Protein AF-0000000066664723 (afdb_homodimer)

Secondary structure (DSSP, 8-state):
-EEEE-HHHHGGGTS--TTHHHHHHHHHH-SEEEEETTHHHHHHHHHHHHHHTTSS-HHHHHHHHHHHHHHGGGEEEEP--HHHHHHHHHHHHHHT--HHHHHHHHHHHHT--TTEEEEES-HHHHHHHHHTT-EEEETTS---/-EEEE-HHHHGGGTS--TTHHHHHHHHHH-SEEEEETTHHHHHHHHHHHHHHTTSS-HHHHHHHHHHHHHHGGGEEEEP--HHHHHHHHHHHHHHT--HHHHHHHHHHHHT--TTEEEEES-HHHHHHHHHTT-EEEETTS---

Foldseek 3Di:
DEEEEALQLVLLCLPPDPLVVVSVVRVVPHPAYEYEPCSLVVSLVVLVVCDVVPVDDPVSSVSSNVVSVVCVVRYHYQYDDDVLQVQLVVLCVVQVDDNSLSSRLSSQLVVPDPPYEYEHCDPSSQVSNVVSVHHYAHSNDGDD/DEEEEALQLVLLCLPPDPLVVVSVVRVVPHPAYEYEPCSLVVSLVVLVVCDVVPVDDPVSSVRSNVVSVVCVVRYHYQYDDDVLQVQLVVLCVVQVDDNSLSSRLSSQLVVPDPPYEYEHCDPSSQVSNVVSVHHYAHSNDGDD

Sequence (288 aa):
MIGYLDTSAFVPLLVDEPSTQACRKFWDYADAVVSSRLLYVETAAALAQAHRMGRIDDRQHAASVRLLDQLWPQVEIADVDEPVVFRAAELADQLALRGYDAVHCASAEQLEDTDLVAATGDSRLLAAWKSLGIATFDTNAPADMIGYLDTSAFVPLLVDEPSTQACRKFWDYADAVVSSRLLYVETAAALAQAHRMGRIDDRQHAASVRLLDQLWPQVEIADVDEPVVFRAAELADQLALRGYDAVHCASAEQLEDTDLVAATGDSRLLAAWKSLGIATFDTNAPAD

Organism: Nocardia brasiliensis (strain ATCC 700358 / HUJEG-1) (NCBI:txid1133849)

Structure (mmCIF, N/CA/C/O backbone):
data_AF-0000000066664723-model_v1
#
loop_
_entity.id
_entity.type
_entity.pdbx_description
1 polymer 'Ribonuclease VapC'
#
loop_
_atom_site.group_PDB
_atom_site.id
_atom_site.type_symbol
_atom_site.label_atom_id
_atom_site.label_alt_id
_atom_site.label_comp_id
_atom_site.label_asym_id
_atom_site.label_entity_id
_atom_site.label_seq_id
_atom_site.pdbx_PDB_ins_code
_atom_site.Cartn_x
_atom_site.Cartn_y
_atom_site.Cartn_z
_atom_site.occupancy
_atom_site.B_iso_or_equiv
_atom_site.auth_seq_id
_atom_site.auth_comp_id
_atom_site.auth_asym_id
_atom_site.auth_atom_id
_atom_site.pdbx_PDB_model_num
ATOM 1 N N . MET A 1 1 ? -6.898 18.453 18.969 1 94 1 MET A N 1
ATOM 2 C CA . MET A 1 1 ? -7.379 17.688 17.828 1 94 1 MET A CA 1
ATOM 3 C C . MET A 1 1 ? -6.367 16.609 17.422 1 94 1 MET A C 1
ATOM 5 O O . MET A 1 1 ? -5.156 16.859 17.453 1 94 1 MET A O 1
ATOM 9 N N . ILE A 1 2 ? -6.867 15.438 17.141 1 97.62 2 ILE A N 1
ATOM 10 C CA . ILE A 1 2 ? -6.016 14.406 16.578 1 97.62 2 ILE A CA 1
ATOM 11 C C . ILE A 1 2 ? -6.047 14.492 15.047 1 97.62 2 ILE A C 1
ATOM 13 O O . ILE A 1 2 ? -7.121 14.508 14.445 1 97.62 2 ILE A O 1
ATOM 17 N N . GLY A 1 3 ? -4.844 14.617 14.469 1 98.56 3 GLY A N 1
ATOM 18 C CA . GLY A 1 3 ? -4.75 14.695 13.016 1 98.56 3 GLY A CA 1
ATOM 19 C C . GLY A 1 3 ? -4.27 13.406 12.375 1 98.56 3 GLY A C 1
ATOM 20 O O . GLY A 1 3 ? -3.293 12.812 12.836 1 98.56 3 GLY A O 1
ATOM 21 N N . TYR A 1 4 ? -4.992 12.938 11.43 1 98.81 4 TYR A N 1
ATOM 22 C CA . TYR A 1 4 ? -4.52 11.844 10.594 1 98.81 4 TYR A CA 1
ATOM 23 C C . TYR A 1 4 ? -4.012 12.359 9.25 1 98.81 4 TYR A C 1
ATOM 25 O O . TYR A 1 4 ? -4.68 13.172 8.602 1 98.81 4 TYR A O 1
ATOM 33 N N . LEU A 1 5 ? -2.852 11.922 8.797 1 98.81 5 LEU A N 1
ATOM 34 C CA . LEU A 1 5 ? -2.285 12.344 7.52 1 98.81 5 LEU A CA 1
ATOM 35 C C . LEU A 1 5 ? -2.123 11.156 6.578 1 98.81 5 LEU A C 1
ATOM 37 O O . LEU A 1 5 ? -1.575 10.117 6.965 1 98.81 5 LEU A O 1
ATOM 41 N N . ASP A 1 6 ? -2.639 11.305 5.359 1 98.62 6 ASP A N 1
ATOM 42 C CA . ASP A 1 6 ? -2.148 10.391 4.332 1 98.62 6 ASP A CA 1
ATOM 43 C C . ASP A 1 6 ? -0.863 10.914 3.697 1 98.62 6 ASP A C 1
ATOM 45 O O . ASP A 1 6 ? -0.285 11.891 4.172 1 98.62 6 ASP A O 1
ATOM 49 N N . THR A 1 7 ? -0.422 10.312 2.641 1 98.56 7 THR A N 1
ATOM 50 C CA . THR A 1 7 ? 0.88 10.609 2.057 1 98.56 7 THR A CA 1
ATOM 51 C C . THR A 1 7 ? 0.873 11.984 1.387 1 98.56 7 THR A C 1
ATOM 53 O O . THR A 1 7 ? 1.857 12.719 1.46 1 98.56 7 THR A O 1
ATOM 56 N N . SER A 1 8 ? -0.261 12.344 0.786 1 98.19 8 SER A N 1
ATOM 57 C CA . SER A 1 8 ? -0.322 13.617 0.074 1 98.19 8 SER A CA 1
ATOM 58 C C . SER A 1 8 ? -0.323 14.797 1.044 1 98.19 8 SER A C 1
ATOM 60 O O . SER A 1 8 ? -0.045 15.93 0.652 1 98.19 8 SER A O 1
ATOM 62 N N . ALA A 1 9 ? -0.634 14.578 2.293 1 98.62 9 ALA A N 1
ATOM 63 C CA . ALA A 1 9 ? -0.616 15.609 3.322 1 98.62 9 ALA A CA 1
ATOM 64 C C . ALA A 1 9 ? 0.711 15.617 4.074 1 98.62 9 ALA A C 1
ATOM 66 O O . ALA A 1 9 ? 1.006 16.547 4.824 1 98.62 9 ALA A O 1
ATOM 67 N N . PHE A 1 10 ? 1.46 14.562 3.941 1 98.88 10 PHE A N 1
ATOM 68 C CA . PHE A 1 10 ? 2.707 14.445 4.688 1 98.88 10 PHE A CA 1
ATOM 69 C C . PHE A 1 10 ? 3.895 14.859 3.832 1 98.88 10 PHE A C 1
ATOM 71 O O . PHE A 1 10 ? 4.809 15.531 4.312 1 98.88 10 PHE A O 1
ATOM 78 N N . VAL A 1 11 ? 3.908 14.547 2.547 1 98.81 11 VAL A N 1
ATOM 79 C CA . VAL A 1 11 ? 5.027 14.773 1.637 1 98.81 11 VAL A CA 1
ATOM 80 C C . VAL A 1 11 ? 5.328 16.266 1.547 1 98.81 11 VAL A C 1
ATOM 82 O O . VAL A 1 11 ? 6.492 16.672 1.571 1 98.81 11 VAL A O 1
ATOM 85 N N . PRO A 1 12 ? 4.289 17.125 1.578 1 98.44 12 PRO A N 1
ATOM 86 C CA . PRO A 1 12 ? 4.578 18.562 1.475 1 98.44 12 PRO A CA 1
ATOM 87 C C . PRO A 1 12 ? 5.289 19.109 2.709 1 98.44 12 PRO A C 1
ATOM 89 O O . PRO A 1 12 ? 5.785 20.234 2.689 1 98.44 12 PRO A O 1
ATOM 92 N N . LEU A 1 13 ? 5.332 18.375 3.801 1 98.62 13 LEU A N 1
ATOM 93 C CA . LEU A 1 13 ? 6.125 18.781 4.961 1 98.62 13 LEU A CA 1
ATOM 94 C C . LEU A 1 13 ? 7.617 18.609 4.68 1 98.62 13 LEU A C 1
ATOM 96 O O . LEU A 1 13 ? 8.445 19.188 5.387 1 98.62 13 LEU A O 1
ATOM 100 N N . LEU A 1 14 ? 7.984 17.828 3.646 1 98.69 14 LEU A N 1
ATOM 101 C CA . LEU A 1 14 ? 9.359 17.422 3.385 1 98.69 14 LEU A CA 1
ATOM 102 C C . LEU A 1 14 ? 9.914 18.125 2.152 1 98.69 14 LEU A C 1
ATOM 104 O O . LEU A 1 14 ? 11.117 18.359 2.047 1 98.69 14 LEU A O 1
ATOM 108 N N . VAL A 1 15 ? 9.07 18.406 1.202 1 97.44 15 VAL A N 1
ATOM 109 C CA . VAL A 1 15 ? 9.438 19.062 -0.049 1 97.44 15 VAL A CA 1
ATOM 110 C C . VAL A 1 15 ? 8.469 20.203 -0.334 1 97.44 15 VAL A C 1
ATOM 112 O O . VAL A 1 15 ? 7.277 20.109 -0.047 1 97.44 15 VAL A O 1
ATOM 115 N N . ASP A 1 16 ? 8.969 21.25 -0.904 1 95.44 16 ASP A N 1
ATOM 116 C CA . ASP A 1 16 ? 8.133 22.391 -1.224 1 95.44 16 ASP A CA 1
ATOM 117 C C . ASP A 1 16 ? 7.113 22.047 -2.307 1 95.44 16 ASP A C 1
ATOM 119 O O . ASP A 1 16 ? 7.484 21.625 -3.4 1 95.44 16 ASP A O 1
ATOM 123 N N . GLU A 1 17 ? 5.906 22.188 -1.954 1 96 17 GLU A N 1
ATOM 124 C CA . GLU A 1 17 ? 4.754 22 -2.832 1 96 17 GLU A CA 1
ATOM 125 C C . GLU A 1 17 ? 3.697 23.078 -2.592 1 96 17 GLU A C 1
ATOM 127 O O . GLU A 1 17 ? 3.746 23.781 -1.589 1 96 17 GLU A O 1
ATOM 132 N N . PRO A 1 18 ? 2.785 23.281 -3.564 1 95.81 18 PRO A N 1
ATOM 133 C CA . PRO A 1 18 ? 1.751 24.297 -3.396 1 95.81 18 PRO A CA 1
ATOM 134 C C . PRO A 1 18 ? 0.983 24.156 -2.084 1 95.81 18 PRO A C 1
ATOM 136 O O . PRO A 1 18 ? 0.569 25.156 -1.491 1 95.81 18 PRO A O 1
ATOM 139 N N . SER A 1 19 ? 0.865 22.906 -1.531 1 97.5 19 SER A N 1
ATOM 140 C CA . SER A 1 19 ? 0.066 22.672 -0.335 1 97.5 19 SER A CA 1
ATOM 141 C C . SER A 1 19 ? 0.925 22.719 0.924 1 97.5 19 SER A C 1
ATOM 143 O O . SER A 1 19 ? 0.443 22.422 2.021 1 97.5 19 SER A O 1
ATOM 145 N N . THR A 1 20 ? 2.191 23.078 0.839 1 98 20 THR A N 1
ATOM 146 C CA . THR A 1 20 ? 3.143 23.031 1.944 1 98 20 THR A CA 1
ATOM 147 C C . THR A 1 20 ? 2.631 23.828 3.133 1 98 20 THR A C 1
ATOM 149 O O . THR A 1 20 ? 2.592 23.344 4.262 1 98 20 THR A O 1
ATOM 152 N N . GLN A 1 21 ? 2.162 25.047 2.852 1 97.44 21 GLN A N 1
ATOM 153 C CA . GLN A 1 21 ? 1.733 25.906 3.951 1 97.44 21 GLN A CA 1
ATOM 154 C C . GLN A 1 21 ? 0.524 25.312 4.668 1 97.44 21 GLN A C 1
ATOM 156 O O . GLN A 1 21 ? 0.466 25.312 5.902 1 97.44 21 GLN A O 1
ATOM 161 N N . ALA A 1 22 ? -0.389 24.797 3.957 1 97.88 22 ALA A N 1
ATOM 162 C CA . ALA A 1 22 ? -1.572 24.172 4.535 1 97.88 22 ALA A CA 1
ATOM 163 C C . ALA A 1 22 ? -1.192 22.953 5.371 1 97.88 22 ALA A C 1
ATOM 165 O O . ALA A 1 22 ? -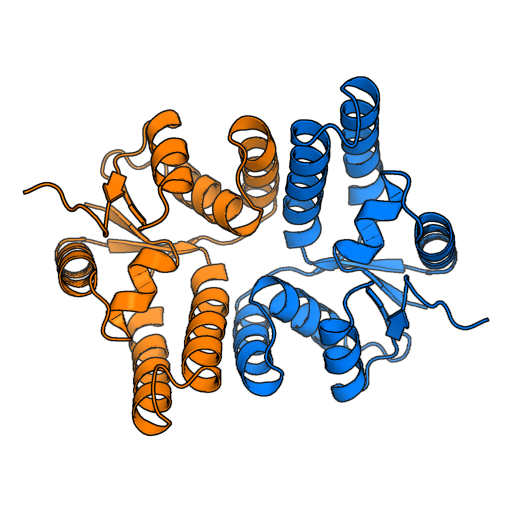1.702 22.766 6.48 1 97.88 22 ALA A O 1
ATOM 166 N N . CYS A 1 23 ? -0.319 22.109 4.883 1 98.56 23 CYS A N 1
ATOM 167 C CA . CYS A 1 23 ? 0.095 20.891 5.574 1 98.56 23 CYS A CA 1
ATOM 168 C C . CYS A 1 23 ? 0.876 21.234 6.84 1 98.56 23 CYS A C 1
ATOM 170 O O . CYS A 1 23 ? 0.699 20.578 7.875 1 98.56 23 CYS A O 1
ATOM 172 N N . ARG A 1 24 ? 1.718 22.281 6.742 1 98.19 24 ARG A N 1
ATOM 173 C CA . ARG A 1 24 ? 2.479 22.703 7.914 1 98.19 24 ARG A CA 1
ATOM 174 C C . ARG A 1 24 ? 1.557 23.25 9.008 1 98.19 24 ARG A C 1
ATOM 176 O O . ARG A 1 24 ? 1.747 22.953 10.188 1 98.19 24 ARG A O 1
ATOM 183 N N . LYS A 1 25 ? 0.618 24 8.602 1 97.5 25 LYS A N 1
ATOM 184 C CA . LYS A 1 25 ? -0.363 24.516 9.555 1 97.5 25 LYS A CA 1
ATOM 185 C C . LYS A 1 25 ? -1.102 23.375 10.242 1 97.5 25 LYS A C 1
ATOM 187 O O . LYS A 1 25 ? -1.271 23.375 11.461 1 97.5 25 LYS A O 1
ATOM 192 N N . PHE A 1 26 ? -1.55 22.422 9.477 1 98.19 26 PHE A N 1
ATOM 193 C CA . PHE A 1 26 ? -2.256 21.266 10 1 98.19 26 PHE A CA 1
ATOM 194 C C . PHE A 1 26 ? -1.392 20.516 11.008 1 98.19 26 PHE A C 1
ATOM 196 O O . PHE A 1 26 ? -1.857 20.156 12.094 1 98.19 26 PHE A O 1
ATOM 203 N N . TRP A 1 27 ? -0.134 20.234 10.672 1 98.31 27 TRP A N 1
ATOM 204 C CA . TRP A 1 27 ? 0.833 19.547 11.516 1 98.31 27 TRP A CA 1
ATOM 205 C C . TRP A 1 27 ? 1.021 20.281 12.844 1 98.31 27 TRP A C 1
ATOM 207 O O . TRP A 1 27 ? 0.981 19.672 13.906 1 98.31 27 TRP A O 1
ATOM 217 N N . ASP A 1 28 ? 1.132 21.609 12.727 1 97.62 28 ASP A N 1
ATOM 218 C CA . ASP A 1 28 ? 1.426 22.422 13.898 1 97.62 28 ASP A CA 1
ATOM 219 C C . ASP A 1 28 ? 0.214 22.516 14.82 1 97.62 28 ASP A C 1
ATOM 221 O O . ASP A 1 28 ? 0.363 22.641 16.031 1 97.62 28 ASP A O 1
ATOM 225 N N . TYR A 1 29 ? -0.911 22.422 14.219 1 96.5 29 TYR A N 1
ATOM 226 C CA . TYR A 1 29 ? -2.146 22.594 14.977 1 96.5 29 TYR A CA 1
ATOM 227 C C . TYR A 1 29 ? -2.549 21.312 15.68 1 96.5 29 TYR A C 1
ATOM 229 O O . TYR A 1 29 ? -3.258 21.344 16.688 1 96.5 29 TYR A O 1
ATOM 237 N N . ALA A 1 30 ? -2.184 20.172 15.18 1 97.69 30 ALA A N 1
ATOM 238 C CA . ALA A 1 30 ? -2.596 18.891 15.727 1 97.69 30 ALA A CA 1
ATOM 239 C C . ALA A 1 30 ? -1.915 18.609 17.062 1 97.69 30 ALA A C 1
ATOM 241 O O . ALA A 1 30 ? -0.719 18.875 17.234 1 97.69 30 ALA A O 1
ATOM 242 N N . ASP A 1 31 ? -2.703 18.172 18.047 1 97.62 31 ASP A N 1
ATOM 243 C CA . ASP A 1 31 ? -2.146 17.734 19.328 1 97.62 31 ASP A CA 1
ATOM 244 C C . ASP A 1 31 ? -1.354 16.438 19.172 1 97.62 31 ASP A C 1
ATOM 246 O O . ASP A 1 31 ? -0.405 16.203 19.922 1 97.62 31 ASP A O 1
ATOM 250 N N . ALA A 1 32 ? -1.832 15.633 18.344 1 98.06 32 ALA A N 1
ATOM 251 C CA . ALA A 1 32 ? -1.187 14.383 17.953 1 98.06 32 ALA A CA 1
ATOM 252 C C . ALA A 1 32 ? -1.408 14.094 16.469 1 98.06 32 ALA A C 1
ATOM 254 O O . ALA A 1 32 ? -2.471 14.398 15.93 1 98.06 32 ALA A O 1
ATOM 255 N N . VAL A 1 33 ? -0.402 13.523 15.914 1 98.56 33 VAL A N 1
ATOM 256 C CA . VAL A 1 33 ? -0.485 13.148 14.508 1 98.56 33 VAL A CA 1
ATOM 257 C C . VAL A 1 33 ? -0.395 11.633 14.359 1 98.56 33 VAL A C 1
ATOM 259 O O . VAL A 1 33 ? 0.497 11 14.938 1 98.56 33 VAL A O 1
ATOM 262 N N . VAL A 1 34 ? -1.329 11.047 13.633 1 98.75 34 VAL A N 1
ATOM 263 C CA . VAL A 1 34 ? -1.393 9.609 13.391 1 98.75 34 VAL A CA 1
ATOM 264 C C . VAL A 1 34 ? -1.327 9.336 11.891 1 98.75 34 VAL A C 1
ATOM 266 O O . VAL A 1 34 ? -1.741 10.164 11.086 1 98.75 34 VAL A O 1
ATOM 269 N N . SER A 1 35 ? -0.784 8.305 11.523 1 98.81 35 SER A N 1
ATOM 270 C CA . SER A 1 35 ? -0.879 7.797 10.156 1 98.81 35 SER A CA 1
ATOM 271 C C . SER A 1 35 ? -0.653 6.289 10.109 1 98.81 35 SER A C 1
ATOM 273 O O . SER A 1 35 ? -0.386 5.664 11.133 1 98.81 35 SER A O 1
ATOM 275 N N . SER A 1 36 ? -0.845 5.75 8.945 1 98.69 36 SER A N 1
ATOM 276 C CA . SER A 1 36 ? -0.599 4.332 8.703 1 98.69 36 SER A CA 1
ATOM 277 C C . SER A 1 36 ? 0.895 4.027 8.672 1 98.69 36 SER A C 1
ATOM 279 O O . SER A 1 36 ? 1.69 4.848 8.211 1 98.69 36 SER A O 1
ATOM 281 N N . ARG A 1 37 ? 1.265 2.842 9.086 1 98.12 37 ARG A N 1
ATOM 282 C CA . ARG A 1 37 ? 2.637 2.361 8.961 1 98.12 37 ARG A CA 1
ATOM 283 C C . ARG A 1 37 ? 3.135 2.504 7.527 1 98.12 37 ARG A C 1
ATOM 285 O O . ARG A 1 37 ? 4.32 2.744 7.297 1 98.12 37 ARG A O 1
ATOM 292 N N . LEU A 1 38 ? 2.273 2.512 6.559 1 98.38 38 LEU A N 1
ATOM 293 C CA . LEU A 1 38 ? 2.635 2.52 5.148 1 98.38 38 LEU A CA 1
ATOM 294 C C . LEU A 1 38 ? 3.07 3.914 4.707 1 98.38 38 LEU A C 1
ATOM 296 O O . LEU A 1 38 ? 3.645 4.078 3.627 1 98.38 38 LEU A O 1
ATOM 300 N N . LEU A 1 39 ? 2.773 4.887 5.508 1 98.75 39 LEU A N 1
ATOM 301 C CA . LEU A 1 39 ? 3.133 6.258 5.16 1 98.75 39 LEU A CA 1
ATOM 302 C C . LEU A 1 39 ? 4.625 6.367 4.867 1 98.75 39 LEU A C 1
ATOM 304 O O . LEU A 1 39 ? 5.031 7.094 3.957 1 98.75 39 LEU A O 1
ATOM 308 N N . TYR A 1 40 ? 5.41 5.648 5.648 1 98.75 40 TYR A N 1
ATOM 309 C CA . TYR A 1 40 ? 6.855 5.773 5.523 1 98.75 40 TYR A CA 1
ATOM 310 C C . TYR A 1 40 ? 7.324 5.352 4.137 1 98.75 40 TYR A C 1
ATOM 312 O O . TYR A 1 40 ? 8.031 6.102 3.457 1 98.75 40 TYR A O 1
ATOM 320 N N . VAL A 1 41 ? 6.934 4.176 3.721 1 98.75 41 VAL A N 1
ATOM 321 C CA . VAL A 1 41 ? 7.387 3.656 2.436 1 98.75 41 VAL A CA 1
ATOM 322 C C . VAL A 1 41 ? 6.766 4.469 1.302 1 98.75 41 VAL A C 1
ATOM 324 O O . VAL A 1 41 ? 7.402 4.691 0.27 1 98.75 41 VAL A O 1
ATOM 327 N N . GLU A 1 42 ? 5.516 4.84 1.435 1 98.69 42 GLU A N 1
ATOM 328 C CA . GLU A 1 42 ? 4.875 5.668 0.416 1 98.69 42 GLU A CA 1
ATOM 329 C C . GLU A 1 42 ? 5.602 7 0.25 1 98.69 42 GLU A C 1
ATOM 331 O O . GLU A 1 42 ? 5.809 7.461 -0.874 1 98.69 42 GLU A O 1
ATOM 336 N N . THR A 1 43 ? 5.953 7.59 1.353 1 98.75 43 THR A N 1
ATOM 337 C CA . THR A 1 43 ? 6.664 8.859 1.338 1 98.75 43 THR A CA 1
ATOM 338 C C . THR A 1 43 ? 8.047 8.703 0.722 1 98.75 43 THR A C 1
ATOM 340 O O . THR A 1 43 ? 8.438 9.469 -0.157 1 98.75 43 THR A O 1
ATOM 343 N N . ALA A 1 44 ? 8.773 7.668 1.155 1 98.75 44 ALA A N 1
ATOM 344 C CA . ALA A 1 44 ? 10.102 7.406 0.612 1 98.75 44 ALA A CA 1
ATOM 345 C C . ALA A 1 44 ? 10.047 7.195 -0.898 1 98.75 44 ALA A C 1
ATOM 347 O O . ALA A 1 44 ? 10.883 7.719 -1.638 1 98.75 44 ALA A O 1
ATOM 348 N N . ALA A 1 45 ? 9.078 6.434 -1.323 1 98.62 45 ALA A N 1
ATOM 349 C CA . ALA A 1 45 ? 8.906 6.184 -2.752 1 98.62 45 ALA A CA 1
ATOM 350 C C . ALA A 1 45 ? 8.586 7.477 -3.5 1 98.62 45 ALA A C 1
ATOM 352 O O . ALA A 1 45 ? 9.07 7.695 -4.609 1 98.62 45 ALA A O 1
ATOM 353 N N . ALA A 1 46 ? 7.758 8.289 -2.932 1 98.44 46 ALA A N 1
ATOM 354 C CA . ALA A 1 46 ? 7.395 9.562 -3.549 1 98.44 46 ALA A CA 1
ATOM 355 C C . ALA A 1 46 ? 8.609 10.477 -3.684 1 98.44 46 ALA A C 1
ATOM 357 O O . ALA A 1 46 ? 8.797 11.117 -4.719 1 98.44 46 ALA A O 1
ATOM 358 N N . LEU A 1 47 ? 9.398 10.555 -2.646 1 98.69 47 LEU A N 1
ATOM 359 C CA . LEU A 1 47 ? 10.609 11.359 -2.676 1 98.69 47 LEU A CA 1
ATOM 360 C C . LEU A 1 47 ? 11.586 10.844 -3.734 1 98.69 47 LEU A C 1
ATOM 362 O O . LEU A 1 47 ? 12.164 11.633 -4.484 1 98.69 47 LEU A O 1
ATOM 366 N N . ALA A 1 48 ? 11.758 9.555 -3.795 1 98.56 48 ALA A N 1
ATOM 367 C CA . ALA A 1 48 ? 12.633 8.945 -4.785 1 98.56 48 ALA A CA 1
ATOM 368 C C . ALA A 1 48 ? 12.164 9.258 -6.203 1 98.56 48 ALA A C 1
ATOM 370 O O . ALA A 1 48 ? 12.977 9.555 -7.082 1 98.56 48 ALA A O 1
ATOM 371 N N . GLN A 1 49 ? 10.898 9.164 -6.348 1 98.12 49 GLN A N 1
ATOM 372 C CA . GLN A 1 49 ? 10.336 9.469 -7.664 1 98.12 49 GLN A CA 1
ATOM 373 C C . GLN A 1 49 ? 10.578 10.922 -8.039 1 98.12 49 GLN A C 1
ATOM 375 O O . GLN A 1 49 ? 10.938 11.227 -9.18 1 98.12 49 GLN A O 1
ATOM 380 N N . ALA A 1 50 ? 10.32 11.805 -7.102 1 98 50 ALA A N 1
ATOM 381 C CA . ALA A 1 50 ? 10.555 13.227 -7.34 1 98 50 ALA A CA 1
ATOM 382 C C . ALA A 1 50 ? 12.008 13.484 -7.734 1 98 50 ALA A C 1
ATOM 384 O O . ALA A 1 50 ? 12.289 14.297 -8.617 1 98 50 ALA A O 1
ATOM 385 N N . HIS A 1 51 ? 12.891 12.805 -7.082 1 98.38 51 HIS A N 1
ATOM 386 C CA . HIS A 1 51 ? 14.312 12.922 -7.367 1 98.38 51 HIS A CA 1
ATOM 387 C C . HIS A 1 51 ? 14.641 12.414 -8.766 1 98.38 51 HIS A C 1
ATOM 389 O O . HIS A 1 51 ? 15.305 13.109 -9.547 1 98.38 51 HIS A O 1
ATOM 395 N N . ARG A 1 52 ? 14.133 11.266 -9.148 1 97.38 52 ARG A N 1
ATOM 396 C CA . ARG A 1 52 ? 14.391 10.648 -10.445 1 97.38 52 ARG A CA 1
ATOM 397 C C . ARG A 1 52 ? 13.828 11.508 -11.578 1 97.38 52 ARG A C 1
ATOM 399 O O . ARG A 1 52 ? 14.398 11.555 -12.672 1 97.38 52 ARG A O 1
ATOM 406 N N . MET A 1 53 ? 12.75 12.211 -11.297 1 97.12 53 MET A N 1
ATOM 407 C CA . MET A 1 53 ? 12.078 13.016 -12.305 1 97.12 53 MET A CA 1
ATOM 408 C C . MET A 1 53 ? 12.68 14.414 -12.375 1 97.12 53 MET A C 1
ATOM 410 O O . MET A 1 53 ? 12.227 15.258 -13.156 1 97.12 53 MET A O 1
ATOM 414 N N . GLY A 1 54 ? 13.555 14.68 -11.547 1 97.19 54 GLY A N 1
ATOM 415 C CA . GLY A 1 54 ? 14.273 15.938 -11.562 1 97.19 54 GLY A CA 1
ATOM 416 C C . GLY A 1 54 ? 13.516 17.062 -10.883 1 97.19 54 GLY A C 1
ATOM 417 O O . GLY A 1 54 ? 13.859 18.234 -11.047 1 97.19 54 GLY A O 1
ATOM 418 N N . ARG A 1 55 ? 12.516 16.734 -10.141 1 97.25 55 ARG A N 1
ATOM 419 C CA . ARG A 1 55 ? 11.75 17.75 -9.43 1 97.25 55 ARG A CA 1
ATOM 420 C C . ARG A 1 55 ? 12.523 18.281 -8.227 1 97.25 55 ARG A C 1
ATOM 422 O O . ARG A 1 55 ? 12.32 19.406 -7.789 1 97.25 55 ARG A O 1
ATOM 429 N N . ILE A 1 56 ? 13.344 17.438 -7.613 1 97.88 56 ILE A N 1
ATOM 430 C CA . ILE A 1 56 ? 14.266 17.844 -6.551 1 97.88 56 ILE A CA 1
ATOM 431 C C . ILE A 1 56 ? 15.664 17.312 -6.855 1 97.88 56 ILE A C 1
ATOM 433 O O . ILE A 1 56 ? 15.82 16.281 -7.504 1 97.88 56 ILE A O 1
ATOM 437 N N . ASP A 1 57 ? 16.656 18.062 -6.422 1 97.94 57 ASP A N 1
ATOM 438 C CA . ASP A 1 57 ? 18.031 17.641 -6.699 1 97.94 57 ASP A CA 1
ATOM 439 C C . ASP A 1 57 ? 18.562 16.75 -5.582 1 97.94 57 ASP A C 1
ATOM 441 O O . ASP A 1 57 ? 17.828 16.391 -4.66 1 97.94 57 ASP A O 1
ATOM 445 N N . ASP A 1 58 ? 19.812 16.359 -5.707 1 98.06 58 ASP A N 1
ATOM 446 C CA . ASP A 1 58 ? 20.453 15.453 -4.773 1 98.06 58 ASP A CA 1
ATOM 447 C C . ASP A 1 58 ? 20.406 16 -3.35 1 98.06 58 ASP A C 1
ATOM 449 O O . ASP A 1 58 ? 20.125 15.266 -2.402 1 98.06 58 ASP A O 1
ATOM 453 N N . ARG A 1 59 ? 20.719 17.234 -3.244 1 98.12 59 ARG A N 1
ATOM 454 C CA . ARG A 1 59 ? 20.75 17.859 -1.928 1 98.12 59 ARG A CA 1
ATOM 455 C C . ARG A 1 59 ? 19.375 17.922 -1.304 1 98.12 59 ARG A C 1
ATOM 457 O O . ARG A 1 59 ? 19.203 17.609 -0.123 1 98.12 59 ARG A O 1
ATOM 464 N N . GLN A 1 60 ? 18.391 18.281 -2.082 1 98.25 60 GLN A N 1
ATOM 465 C CA . GLN A 1 60 ? 17 18.344 -1.616 1 98.25 60 GLN A CA 1
ATOM 466 C C . GLN A 1 60 ? 16.484 16.969 -1.215 1 98.25 60 GLN A C 1
ATOM 468 O O . GLN A 1 60 ? 15.805 16.828 -0.201 1 98.25 60 GLN A O 1
ATOM 473 N N . HIS A 1 61 ? 16.812 16.031 -2.055 1 98.5 61 HIS A N 1
ATOM 474 C CA . HIS A 1 61 ? 16.406 14.656 -1.745 1 98.5 61 HIS A CA 1
ATOM 475 C C . HIS A 1 61 ? 17 14.195 -0.417 1 98.5 61 HIS A C 1
ATOM 477 O O . HIS A 1 61 ? 16.281 13.695 0.448 1 98.5 61 HIS A O 1
ATOM 483 N N . ALA A 1 62 ? 18.312 14.367 -0.22 1 98.25 62 ALA A N 1
ATOM 484 C CA . ALA A 1 62 ? 18.969 13.977 1.015 1 98.25 62 ALA A CA 1
ATOM 485 C C . ALA A 1 62 ? 18.375 14.688 2.221 1 98.25 62 ALA A C 1
ATOM 487 O O . ALA A 1 62 ? 18.172 14.078 3.271 1 98.25 62 ALA A O 1
ATOM 488 N N . ALA A 1 63 ? 18.094 15.93 2.037 1 98.56 63 ALA A N 1
ATOM 489 C CA . ALA A 1 63 ? 17.5 16.719 3.115 1 98.56 63 ALA A CA 1
ATOM 490 C C . ALA 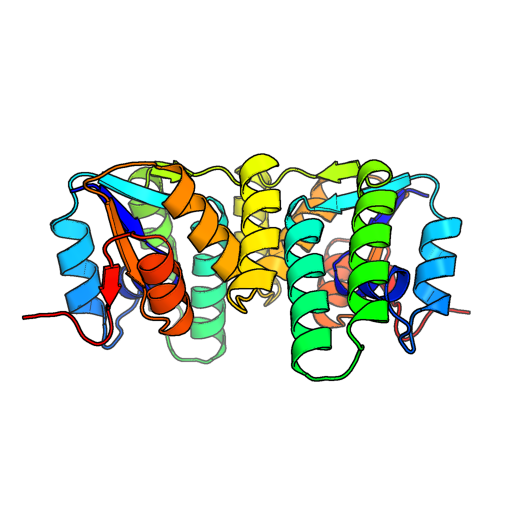A 1 63 ? 16.094 16.219 3.449 1 98.56 63 ALA A C 1
ATOM 492 O O . ALA A 1 63 ? 15.711 16.156 4.621 1 98.56 63 ALA A O 1
ATOM 493 N N . SER A 1 64 ? 15.336 15.891 2.439 1 98.75 64 SER A N 1
ATOM 494 C CA . SER A 1 64 ? 13.969 15.422 2.639 1 98.75 64 SER A CA 1
ATOM 495 C C . SER A 1 64 ? 13.945 14.07 3.346 1 98.75 64 SER A C 1
ATOM 497 O O . SER A 1 64 ? 13.086 13.836 4.203 1 98.75 64 SER A O 1
ATOM 499 N N . VAL A 1 65 ? 14.828 13.203 2.984 1 98.5 65 VAL A N 1
ATOM 500 C CA . VAL A 1 65 ? 14.906 11.891 3.619 1 98.5 65 VAL A CA 1
ATOM 501 C C . VAL A 1 65 ? 15.305 12.047 5.086 1 98.5 65 VAL A C 1
ATOM 503 O O . VAL A 1 65 ? 14.758 11.375 5.961 1 98.5 65 VAL A O 1
ATOM 506 N N . ARG A 1 66 ? 16.25 12.93 5.359 1 98.44 66 ARG A N 1
ATOM 507 C CA . ARG A 1 66 ? 16.641 13.211 6.742 1 98.44 66 ARG A CA 1
ATOM 508 C C . ARG A 1 66 ? 15.461 13.766 7.535 1 98.44 66 ARG A C 1
ATOM 510 O O . ARG A 1 66 ? 15.258 13.391 8.695 1 98.44 66 ARG A O 1
ATOM 517 N N . LEU A 1 67 ? 14.758 14.664 6.934 1 98.69 67 LEU A N 1
ATOM 518 C CA . LEU A 1 67 ? 13.594 15.258 7.586 1 98.69 67 LEU A CA 1
ATOM 519 C C . LEU A 1 67 ? 12.516 14.203 7.836 1 98.69 67 LEU A C 1
ATOM 521 O O . LEU A 1 67 ? 11.852 14.219 8.875 1 98.69 67 LEU A O 1
ATOM 525 N N . LEU A 1 68 ? 12.305 13.312 6.895 1 98.75 68 LEU A N 1
ATOM 526 C CA . LEU A 1 68 ? 11.398 12.188 7.094 1 98.75 68 LEU A CA 1
ATOM 527 C C . LEU A 1 68 ? 11.766 11.398 8.344 1 98.75 68 LEU A C 1
ATOM 529 O O . LEU A 1 68 ? 10.906 11.109 9.172 1 98.75 68 LEU A O 1
ATOM 533 N N . ASP A 1 69 ? 13.047 11.109 8.5 1 98.31 69 ASP A N 1
ATOM 534 C CA . ASP A 1 69 ? 13.531 10.344 9.648 1 98.31 69 ASP A CA 1
ATOM 535 C C . ASP A 1 69 ? 13.336 11.117 10.945 1 98.31 69 ASP A C 1
ATOM 537 O O . ASP A 1 69 ? 13.125 10.523 12.008 1 98.31 69 ASP A O 1
ATOM 541 N N . GLN A 1 70 ? 13.383 12.406 10.828 1 98.38 70 GLN A N 1
ATOM 542 C CA . GLN A 1 70 ? 13.219 13.266 12.008 1 98.38 70 GLN A CA 1
ATOM 543 C C . GLN A 1 70 ? 11.758 13.352 12.422 1 98.38 70 GLN A C 1
ATOM 545 O O . GLN A 1 70 ? 11.445 13.391 13.617 1 98.38 70 GLN A O 1
ATOM 550 N N . LEU A 1 71 ? 10.859 13.398 11.461 1 98.62 71 LEU A N 1
ATOM 551 C CA . LEU A 1 71 ? 9.438 13.578 11.742 1 98.62 71 LEU A CA 1
ATOM 552 C C . LEU A 1 71 ? 8.781 12.25 12.086 1 98.62 71 LEU A C 1
ATOM 554 O O . LEU A 1 71 ? 7.805 12.211 12.836 1 98.62 71 LEU A O 1
ATOM 558 N N . TRP A 1 72 ? 9.328 11.141 11.609 1 98.5 72 TRP A N 1
ATOM 559 C CA . TRP A 1 72 ? 8.688 9.836 11.695 1 98.5 72 TRP A CA 1
ATOM 560 C C . TRP A 1 72 ? 8.398 9.453 13.148 1 98.5 72 TRP A C 1
ATOM 562 O O . TRP A 1 72 ? 7.301 9.008 13.477 1 98.5 72 TRP A O 1
ATOM 572 N N . PRO A 1 73 ? 9.422 9.727 14.109 1 98.31 73 PRO A N 1
ATOM 573 C CA . PRO A 1 73 ? 9.164 9.359 15.5 1 98.31 73 PRO A CA 1
ATOM 574 C C . PRO A 1 73 ? 8.055 10.203 16.125 1 98.31 73 PRO A C 1
ATOM 576 O O . PRO A 1 73 ? 7.559 9.867 17.203 1 98.31 73 PRO A O 1
ATOM 579 N N . GLN A 1 74 ? 7.637 11.281 15.445 1 98.44 74 GLN A N 1
ATOM 580 C CA . GLN A 1 74 ? 6.609 12.172 15.969 1 98.44 74 GLN A CA 1
ATOM 581 C C . GLN A 1 74 ? 5.223 11.758 15.492 1 98.44 74 GLN A C 1
ATOM 583 O O . GLN A 1 74 ? 4.219 12.328 15.922 1 98.44 74 GLN A O 1
ATOM 588 N N . VAL A 1 75 ? 5.16 10.742 14.656 1 98.75 75 VAL A N 1
ATOM 589 C CA . VAL A 1 75 ? 3.902 10.219 14.125 1 98.75 75 VAL A CA 1
ATOM 590 C C . VAL A 1 75 ? 3.49 8.977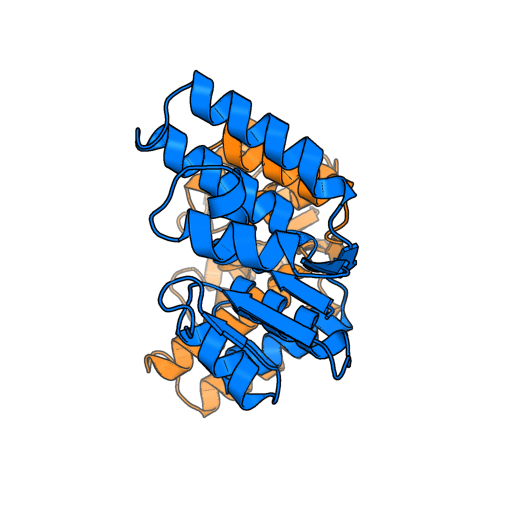 14.906 1 98.75 75 VAL A C 1
ATOM 592 O O . VAL A 1 75 ? 4.277 8.039 15.047 1 98.75 75 VAL A O 1
ATOM 595 N N . GLU A 1 76 ? 2.344 9.016 15.523 1 98.56 76 GLU A N 1
ATOM 596 C CA . GLU A 1 76 ? 1.773 7.789 16.062 1 98.56 76 GLU A CA 1
ATOM 597 C C . GLU A 1 76 ? 1.317 6.855 14.945 1 98.56 76 GLU A C 1
ATOM 599 O O . GLU A 1 76 ? 0.538 7.25 14.078 1 98.56 76 GLU A O 1
ATOM 604 N N . ILE A 1 77 ? 1.754 5.609 14.992 1 98.5 77 ILE A N 1
ATOM 605 C CA . ILE A 1 77 ? 1.608 4.73 13.836 1 98.5 77 ILE A CA 1
ATOM 606 C C . ILE A 1 77 ? 0.436 3.777 14.055 1 98.5 77 ILE A C 1
ATOM 608 O O . ILE A 1 77 ? 0.376 3.082 15.07 1 98.5 77 ILE A O 1
ATOM 612 N N . ALA A 1 78 ? -0.487 3.822 13.125 1 97.94 78 ALA A N 1
ATOM 613 C CA . ALA A 1 78 ? -1.518 2.791 13.039 1 97.94 78 ALA A CA 1
ATOM 614 C C . ALA A 1 78 ? -0.998 1.556 12.312 1 97.94 78 ALA A C 1
ATOM 616 O O . ALA A 1 78 ? -0.592 1.638 11.148 1 97.94 78 ALA A O 1
ATOM 617 N N . ASP A 1 79 ? -1.104 0.434 12.938 1 97.44 79 ASP A N 1
ATOM 618 C CA . ASP A 1 79 ? -0.612 -0.806 12.344 1 97.44 79 ASP A CA 1
ATOM 619 C C . ASP A 1 79 ? -1.535 -1.284 11.227 1 97.44 79 ASP A C 1
ATOM 621 O O . ASP A 1 79 ? -2.738 -1.018 11.258 1 97.44 79 ASP A O 1
ATOM 625 N N . VAL A 1 80 ? -0.925 -1.938 10.297 1 97.75 80 VAL A N 1
ATOM 626 C CA . VAL A 1 80 ? -1.672 -2.566 9.219 1 97.75 80 VAL A CA 1
ATOM 627 C C . VAL A 1 80 ? -1.883 -4.047 9.523 1 97.75 80 VAL A C 1
ATOM 629 O O . VAL A 1 80 ? -1.238 -4.91 8.922 1 97.75 80 VAL A O 1
ATOM 632 N N . ASP A 1 81 ? -2.838 -4.262 10.414 1 97.56 81 ASP A N 1
ATOM 633 C CA . ASP A 1 81 ? -3.143 -5.629 10.82 1 97.56 81 ASP A CA 1
ATOM 634 C C . ASP A 1 81 ? -4.371 -6.164 10.086 1 97.56 81 ASP A C 1
ATOM 636 O O . ASP A 1 81 ? -4.891 -5.508 9.18 1 97.56 81 ASP A O 1
ATOM 640 N N . GLU A 1 82 ? -4.738 -7.371 10.453 1 97.19 82 GLU A N 1
ATOM 641 C CA . GLU A 1 82 ? -5.781 -8.078 9.711 1 97.19 82 GLU A CA 1
ATOM 642 C C . GLU A 1 82 ? -7.098 -7.305 9.742 1 97.19 82 GLU A C 1
ATOM 644 O O . GLU A 1 82 ? -7.73 -7.105 8.703 1 97.19 82 GLU A O 1
ATOM 649 N N . PRO A 1 83 ? -7.551 -6.785 10.906 1 97.69 83 PRO A N 1
ATOM 650 C CA . PRO A 1 83 ? -8.805 -6.027 10.914 1 97.69 83 PRO A CA 1
ATOM 651 C C . PRO A 1 83 ? -8.758 -4.805 10 1 97.69 83 PRO A C 1
ATOM 653 O O . PRO A 1 83 ? -9.734 -4.508 9.305 1 97.69 83 PRO A O 1
ATOM 656 N N . VAL A 1 84 ? -7.621 -4.113 9.977 1 98.31 84 VAL A N 1
ATOM 657 C CA . VAL A 1 84 ? -7.492 -2.92 9.141 1 98.31 84 VAL A CA 1
ATOM 658 C C . VAL A 1 84 ? -7.535 -3.314 7.664 1 98.31 84 VAL A C 1
ATOM 660 O O . VAL A 1 84 ? -8.211 -2.664 6.863 1 98.31 84 VAL A O 1
ATOM 663 N N . VAL A 1 85 ? -6.887 -4.383 7.289 1 98.38 85 VAL A N 1
ATOM 664 C CA . VAL A 1 85 ? -6.793 -4.809 5.895 1 98.38 85 VAL A C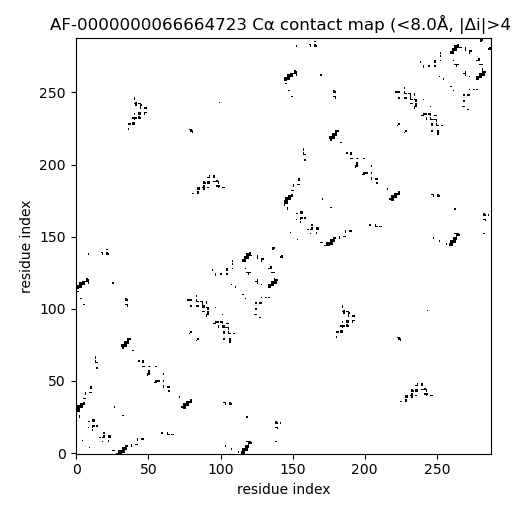A 1
ATOM 665 C C . VAL A 1 85 ? -8.156 -5.289 5.406 1 98.38 85 VAL A C 1
ATOM 667 O O . VAL A 1 85 ? -8.555 -4.996 4.281 1 98.38 85 VAL A O 1
ATOM 670 N N . PHE A 1 86 ? -8.891 -5.984 6.254 1 98.5 86 PHE A N 1
ATOM 671 C CA . PHE A 1 86 ? -10.219 -6.457 5.867 1 98.5 86 PHE A CA 1
ATOM 672 C C . PHE A 1 86 ? -11.188 -5.289 5.715 1 98.5 86 PHE A C 1
ATOM 674 O O . PHE A 1 86 ? -11.961 -5.238 4.758 1 98.5 86 PHE A O 1
ATOM 681 N N . ARG A 1 87 ? -11.125 -4.383 6.664 1 98.69 87 ARG A N 1
ATOM 682 C CA . ARG A 1 87 ? -11.969 -3.199 6.555 1 98.69 87 ARG A CA 1
ATOM 683 C C . ARG A 1 87 ? -11.602 -2.377 5.324 1 98.69 87 ARG A C 1
ATOM 685 O O . ARG A 1 87 ? -12.484 -1.886 4.613 1 98.69 87 ARG A O 1
ATOM 692 N N . ALA A 1 88 ? -10.32 -2.234 5.078 1 98.88 88 ALA A N 1
ATOM 693 C CA . ALA A 1 88 ? -9.852 -1.51 3.898 1 98.88 88 ALA A CA 1
ATOM 694 C C . ALA A 1 88 ? -10.383 -2.146 2.617 1 98.88 88 ALA A C 1
ATOM 696 O O . ALA A 1 88 ? -10.758 -1.444 1.676 1 98.88 88 ALA A O 1
ATOM 697 N N . ALA A 1 89 ? -10.391 -3.449 2.562 1 98.75 89 ALA A N 1
ATOM 698 C CA . ALA A 1 89 ? -10.906 -4.164 1.399 1 98.75 89 ALA A CA 1
ATOM 699 C C . ALA A 1 89 ? -12.375 -3.84 1.165 1 98.75 89 ALA A C 1
ATOM 701 O O . ALA A 1 89 ? -12.797 -3.607 0.028 1 98.75 89 ALA A O 1
ATOM 702 N N . GLU A 1 90 ? -13.148 -3.83 2.234 1 98.56 90 GLU A N 1
ATOM 703 C CA . GLU A 1 90 ? -14.555 -3.445 2.143 1 98.56 90 GLU A CA 1
ATOM 704 C C . GLU A 1 90 ? -14.703 -2.023 1.605 1 98.56 90 GLU A C 1
ATOM 706 O O . GLU A 1 90 ? -15.523 -1.771 0.725 1 98.56 90 GLU A O 1
ATOM 711 N N . LEU A 1 91 ? -13.953 -1.155 2.123 1 98.75 91 LEU A N 1
ATOM 712 C CA . LEU A 1 91 ? -14.023 0.252 1.747 1 98.75 91 LEU A CA 1
ATOM 713 C C . LEU A 1 91 ? -13.562 0.457 0.308 1 98.75 91 LEU A C 1
ATOM 715 O O . LEU A 1 91 ? -14.094 1.313 -0.402 1 98.75 91 LEU A O 1
ATOM 719 N N . ALA A 1 92 ? -12.5 -0.284 -0.101 1 98.62 92 ALA A N 1
ATOM 720 C CA . ALA A 1 92 ? -12.055 -0.207 -1.488 1 98.62 92 ALA A CA 1
ATOM 721 C C . ALA A 1 92 ? -13.195 -0.514 -2.453 1 98.62 92 ALA A C 1
ATOM 723 O O . ALA A 1 92 ? -13.352 0.16 -3.475 1 98.62 92 ALA A O 1
ATOM 724 N N . ASP A 1 93 ? -13.945 -1.494 -2.111 1 97.88 93 ASP A N 1
ATOM 725 C CA . ASP A 1 93 ? -15.07 -1.901 -2.949 1 97.88 93 ASP A CA 1
ATOM 726 C C . ASP A 1 93 ? -16.219 -0.902 -2.852 1 97.88 93 ASP A C 1
ATOM 728 O O . ASP A 1 93 ? -16.719 -0.417 -3.871 1 97.88 93 ASP A O 1
ATOM 732 N N . GLN A 1 94 ? -16.625 -0.484 -1.647 1 97.81 94 GLN A N 1
ATOM 733 C CA . GLN A 1 94 ? -17.797 0.338 -1.385 1 97.81 94 GLN A CA 1
ATOM 734 C C . GLN A 1 94 ? -17.594 1.766 -1.884 1 97.81 94 GLN A C 1
ATOM 736 O O . GLN A 1 94 ? -18.547 2.412 -2.338 1 97.81 94 GLN A O 1
ATOM 741 N N . LEU A 1 95 ? -16.328 2.205 -1.851 1 98.25 95 LEU A N 1
ATOM 742 C CA . LEU A 1 95 ? -16.094 3.629 -2.068 1 98.25 95 LEU A CA 1
ATOM 743 C C . LEU A 1 95 ? -15.156 3.852 -3.25 1 98.25 95 LEU A C 1
ATOM 745 O O . LEU A 1 95 ? -14.656 4.961 -3.449 1 98.25 95 LEU A O 1
ATOM 749 N N . ALA A 1 96 ? -14.805 2.805 -3.959 1 97.19 96 ALA A N 1
ATOM 750 C CA . ALA A 1 96 ? -14 2.871 -5.18 1 97.19 96 ALA A CA 1
ATOM 751 C C . ALA A 1 96 ? -12.617 3.445 -4.895 1 97.19 96 ALA A C 1
ATOM 753 O O . ALA A 1 96 ? -12.156 4.352 -5.598 1 97.19 96 ALA A O 1
ATOM 754 N N . LEU A 1 97 ? -12.023 2.957 -3.861 1 98.44 97 LEU A N 1
ATOM 755 C CA . LEU A 1 97 ? -10.688 3.414 -3.484 1 98.44 97 LEU A CA 1
ATOM 756 C C . LEU A 1 97 ? -9.617 2.467 -4.016 1 98.44 97 LEU A C 1
ATOM 758 O O . LEU A 1 97 ? -9.852 1.26 -4.121 1 98.44 97 LEU A O 1
ATOM 762 N N . ARG A 1 98 ? -8.422 3.004 -4.262 1 97.44 98 ARG A N 1
ATOM 763 C CA . ARG A 1 98 ? -7.246 2.17 -4.477 1 97.44 98 ARG A CA 1
ATOM 764 C C . ARG A 1 98 ? -6.789 1.525 -3.17 1 97.44 98 ARG A C 1
ATOM 766 O O . ARG A 1 98 ? -7.172 1.969 -2.086 1 97.44 98 ARG A O 1
ATOM 773 N N . GLY A 1 99 ? -6.059 0.497 -3.236 1 97.69 99 GLY A N 1
ATOM 774 C CA . GLY A 1 99 ? -5.633 -0.278 -2.082 1 97.69 99 GLY A CA 1
ATOM 775 C C . GLY A 1 99 ? -4.992 0.568 -0.999 1 97.69 99 GLY A C 1
ATOM 776 O O . GLY A 1 99 ? -5.391 0.503 0.166 1 97.69 99 GLY A O 1
ATOM 777 N N . TYR A 1 100 ? -4.035 1.383 -1.362 1 96.81 100 TYR A N 1
ATOM 778 C CA . TYR A 1 100 ? -3.309 2.182 -0.382 1 96.81 100 TYR A CA 1
ATOM 779 C C . TYR A 1 100 ? -4.215 3.236 0.242 1 96.81 100 TYR A C 1
ATOM 781 O O . TYR A 1 100 ? -4.125 3.51 1.441 1 96.81 100 TYR A O 1
ATOM 789 N N . ASP A 1 101 ? -5.07 3.844 -0.591 1 98.38 101 ASP A N 1
ATOM 790 C CA . ASP A 1 101 ? -6.031 4.82 -0.081 1 98.38 101 ASP A CA 1
ATOM 791 C C . ASP A 1 101 ? -7.012 4.168 0.889 1 98.38 101 ASP A C 1
ATOM 793 O O . ASP A 1 101 ? -7.371 4.758 1.909 1 98.38 101 ASP A O 1
ATOM 797 N N . ALA A 1 102 ? -7.406 2.945 0.57 1 98.81 102 ALA A N 1
ATOM 798 C CA . ALA A 1 102 ? -8.344 2.205 1.414 1 98.81 102 ALA A CA 1
ATOM 799 C C . ALA A 1 102 ? -7.727 1.907 2.779 1 98.81 102 ALA A C 1
ATOM 801 O O . ALA A 1 102 ? -8.422 1.938 3.799 1 98.81 102 ALA A O 1
ATOM 802 N N . VAL A 1 103 ? -6.461 1.625 2.811 1 98.81 103 VAL A N 1
ATOM 803 C CA . VAL A 1 103 ? -5.781 1.359 4.074 1 98.81 103 VAL A CA 1
ATOM 804 C C . VAL A 1 103 ? -5.742 2.631 4.918 1 98.81 103 VAL A C 1
ATOM 806 O O . VAL A 1 103 ? -6.008 2.59 6.121 1 98.81 103 VAL A O 1
ATOM 809 N N . HIS A 1 104 ? -5.391 3.752 4.309 1 98.88 104 HIS A N 1
ATOM 810 C CA . HIS A 1 104 ? -5.465 5.016 5.031 1 98.88 104 HIS A CA 1
ATOM 811 C C . HIS A 1 104 ? -6.875 5.273 5.555 1 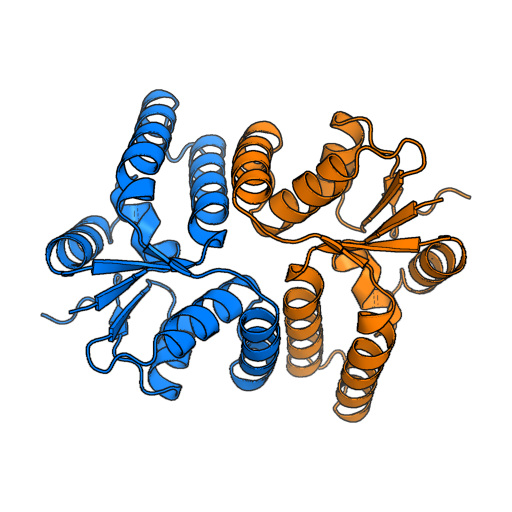98.88 104 HIS A C 1
ATOM 813 O O . HIS A 1 104 ? -7.047 5.715 6.691 1 98.88 104 HIS A O 1
ATOM 819 N N . CYS A 1 105 ? -7.801 5 4.754 1 98.81 105 CYS A N 1
ATOM 820 C CA . CYS A 1 105 ? -9.195 5.227 5.129 1 98.81 105 CYS A CA 1
ATOM 821 C C . CYS A 1 105 ? -9.578 4.379 6.332 1 98.81 105 CYS A C 1
ATOM 823 O O . CYS A 1 105 ? -10.086 4.902 7.328 1 98.81 105 CYS A O 1
ATOM 825 N N . ALA A 1 106 ? -9.328 3.137 6.27 1 98.81 106 ALA A N 1
ATOM 826 C CA . ALA A 1 106 ? -9.656 2.207 7.348 1 98.81 106 ALA A CA 1
ATOM 827 C C . ALA A 1 106 ? -8.875 2.545 8.617 1 98.81 106 ALA A C 1
ATOM 829 O O . ALA A 1 106 ? -9.406 2.428 9.727 1 98.81 106 ALA A O 1
ATOM 830 N N . SER A 1 107 ? -7.609 2.896 8.469 1 98.75 107 SER A N 1
ATOM 831 C CA . SER A 1 107 ? -6.77 3.24 9.609 1 98.75 107 SER A CA 1
ATOM 832 C C . SER A 1 107 ? -7.328 4.441 10.367 1 98.75 107 SER A C 1
ATOM 834 O O . SER A 1 107 ? -7.391 4.43 11.602 1 98.75 107 SER A O 1
ATOM 836 N N . ALA A 1 108 ? -7.703 5.465 9.625 1 98.62 108 ALA A N 1
ATOM 837 C CA . ALA A 1 108 ? -8.305 6.637 10.258 1 98.62 108 ALA A CA 1
ATOM 838 C C . ALA A 1 108 ? -9.609 6.27 10.961 1 98.62 108 ALA A C 1
ATOM 840 O O . ALA A 1 108 ? -9.859 6.695 12.094 1 98.62 108 ALA A O 1
ATOM 841 N N . GLU A 1 109 ? -10.438 5.496 10.312 1 98 109 GLU A N 1
ATOM 842 C CA . GLU A 1 109 ? -11.727 5.09 10.867 1 98 109 GLU A CA 1
ATOM 843 C C . GLU A 1 109 ? -11.547 4.348 12.188 1 98 109 GLU A C 1
ATOM 845 O O . GLU A 1 109 ? -12.344 4.52 13.109 1 98 109 GLU A O 1
ATOM 850 N N . GLN A 1 110 ? -10.578 3.549 12.273 1 96.56 110 GLN A N 1
ATOM 851 C CA . GLN A 1 110 ? -10.344 2.686 13.43 1 96.56 110 GLN A CA 1
ATOM 852 C C . GLN A 1 110 ? -10.023 3.508 14.672 1 96.56 110 GLN A C 1
ATOM 854 O O . GLN A 1 110 ? -10.133 3.014 15.797 1 96.56 110 GLN A O 1
ATOM 859 N N . LEU A 1 111 ? -9.531 4.711 14.562 1 95.38 111 LEU A N 1
ATOM 860 C CA . LEU A 1 111 ? -9.133 5.535 15.695 1 95.38 111 LEU A CA 1
ATOM 861 C C . LEU A 1 111 ? -10.336 5.922 16.547 1 95.38 111 LEU A C 1
ATOM 863 O O . LEU A 1 111 ? -10.203 6.23 17.734 1 95.38 111 LEU A O 1
ATOM 867 N N . GLU A 1 112 ? -11.523 5.844 16.031 1 90.12 112 GLU A N 1
ATOM 868 C CA . GLU A 1 112 ? -12.773 6.117 16.719 1 90.12 112 GLU A CA 1
ATOM 869 C C . GLU A 1 112 ? -12.633 7.309 17.672 1 90.12 112 GLU A C 1
ATOM 871 O O . GLU A 1 112 ? -13 7.223 18.844 1 90.12 112 GLU A O 1
ATOM 876 N N . ASP A 1 113 ? -12.117 8.391 17.188 1 90.12 113 ASP A N 1
ATOM 877 C CA . ASP A 1 113 ? -11.953 9.617 17.953 1 90.12 113 ASP A CA 1
ATOM 878 C C . ASP A 1 113 ? -12.812 10.742 17.391 1 90.12 113 ASP A C 1
ATOM 880 O O . ASP A 1 113 ? -12.742 11.055 16.203 1 90.12 113 ASP A O 1
ATOM 884 N N . THR A 1 114 ? -13.57 11.305 18.25 1 90.62 114 THR A N 1
ATOM 885 C CA . THR A 1 114 ? -14.5 12.344 17.828 1 90.62 114 THR A CA 1
ATOM 886 C C . THR A 1 114 ? -13.758 13.625 17.469 1 90.62 114 THR A C 1
ATOM 888 O O . THR A 1 114 ? -14.297 14.492 16.781 1 90.62 114 THR A O 1
ATOM 891 N N . ASP A 1 115 ? -12.57 13.727 17.891 1 96.06 115 ASP A N 1
ATOM 892 C CA . ASP A 1 115 ? -11.773 14.914 17.609 1 96.06 115 ASP A CA 1
ATOM 893 C C . ASP A 1 115 ? -10.805 14.672 16.453 1 96.06 115 ASP A C 1
ATOM 895 O O . ASP A 1 115 ? -9.844 15.422 16.266 1 96.06 115 ASP A O 1
ATOM 899 N N . LEU A 1 116 ? -11.109 13.617 15.727 1 98 116 LEU A N 1
ATOM 900 C CA . LEU A 1 116 ? -10.234 13.258 14.617 1 98 116 LEU A CA 1
ATOM 901 C C . LEU A 1 116 ? -10.508 14.125 13.398 1 98 116 LEU A C 1
ATOM 903 O O . LEU A 1 116 ? -11.664 14.336 13.023 1 98 116 LEU A O 1
ATOM 907 N N . VAL A 1 117 ? -9.453 14.656 12.789 1 98.44 117 VAL A N 1
ATOM 908 C CA . VAL A 1 117 ? -9.484 15.312 11.484 1 98.44 117 VAL A CA 1
ATOM 909 C C . VAL A 1 117 ? -8.477 14.656 10.547 1 98.44 117 VAL A C 1
ATOM 911 O O . VAL A 1 117 ? -7.297 14.523 10.883 1 98.44 117 VAL A O 1
ATOM 914 N N . ALA A 1 118 ? -8.914 14.203 9.406 1 98.69 118 ALA A N 1
ATOM 915 C CA . ALA A 1 118 ? -8.047 13.531 8.453 1 98.69 118 ALA A CA 1
ATOM 916 C C . ALA A 1 118 ? -7.695 14.445 7.285 1 98.69 118 ALA A C 1
ATOM 918 O O . ALA A 1 118 ? -8.586 15.055 6.68 1 98.69 118 ALA A O 1
ATOM 919 N N . ALA A 1 119 ? -6.402 14.547 6.996 1 98.75 119 ALA A N 1
ATOM 920 C CA . ALA A 1 119 ? -5.906 15.484 5.992 1 98.75 119 ALA A CA 1
ATOM 921 C C . ALA A 1 119 ? -5.387 14.75 4.758 1 98.75 119 ALA A C 1
ATOM 923 O O . ALA A 1 119 ? -4.656 13.766 4.883 1 98.75 119 ALA A O 1
ATOM 924 N N . THR A 1 120 ? -5.77 15.203 3.633 1 98.75 120 THR A N 1
ATOM 925 C CA . THR A 1 120 ? -5.316 14.664 2.355 1 98.75 120 THR A CA 1
ATOM 926 C C . THR A 1 120 ? -5.543 15.672 1.231 1 98.75 120 THR A C 1
ATOM 928 O O . THR A 1 120 ? -6.348 16.594 1.371 1 98.75 120 THR A O 1
ATOM 931 N N . GLY A 1 121 ? -4.723 15.539 0.205 1 98 121 GLY A N 1
ATOM 932 C CA . GLY A 1 121 ? -4.977 16.281 -1.019 1 98 121 GLY A CA 1
ATOM 933 C C . GLY A 1 121 ? -5.77 15.5 -2.041 1 98 121 GLY A C 1
ATOM 934 O O . GLY A 1 121 ? -6.082 16 -3.121 1 98 121 GLY A O 1
ATOM 935 N N . ASP A 1 122 ? -6.109 14.305 -1.791 1 97.69 122 ASP A N 1
ATOM 936 C CA . ASP A 1 122 ? -6.82 13.422 -2.711 1 97.69 122 ASP A CA 1
ATOM 937 C C . ASP A 1 122 ? -8.328 13.547 -2.535 1 97.69 122 ASP A C 1
ATOM 939 O O . ASP A 1 122 ? -8.867 13.18 -1.487 1 97.69 122 ASP A O 1
ATOM 943 N N . SER A 1 123 ? -9.039 13.922 -3.564 1 97.56 123 SER A N 1
ATOM 944 C CA . SER A 1 123 ? -10.469 14.219 -3.498 1 97.56 123 SER A CA 1
ATOM 945 C C . SER A 1 123 ? -11.281 12.953 -3.227 1 97.56 123 SER A C 1
ATOM 947 O O . SER A 1 123 ? -12.305 13.008 -2.539 1 97.56 123 SER A O 1
ATOM 949 N N . ARG A 1 124 ? -10.875 11.836 -3.75 1 97.69 124 ARG A N 1
ATOM 950 C CA . ARG A 1 124 ? -11.594 10.586 -3.527 1 97.69 124 ARG A CA 1
ATOM 951 C C . ARG A 1 124 ? -11.484 10.141 -2.074 1 97.69 124 ARG A C 1
ATOM 953 O O . ARG A 1 124 ? -12.461 9.656 -1.49 1 97.69 124 ARG A O 1
ATOM 960 N N . LEU A 1 125 ? -10.328 10.258 -1.519 1 98.62 125 LEU A N 1
ATOM 961 C CA . LEU A 1 125 ? -10.125 9.891 -0.123 1 98.62 125 LEU A CA 1
ATOM 962 C C . LEU A 1 125 ? -10.852 10.852 0.808 1 98.62 125 LEU A C 1
ATOM 964 O O . LEU A 1 125 ? -11.391 10.438 1.836 1 98.62 125 LEU A O 1
ATOM 968 N N . LEU A 1 126 ? -10.844 12.156 0.456 1 98.38 126 LEU A N 1
ATOM 969 C CA . LEU A 1 126 ? -11.641 13.125 1.201 1 98.38 126 LEU A CA 1
ATOM 970 C C . LEU A 1 126 ? -13.109 12.695 1.252 1 98.38 126 LEU A C 1
ATOM 972 O O . LEU A 1 126 ? -13.711 12.664 2.326 1 98.38 126 LEU A O 1
ATOM 976 N N . ALA A 1 127 ? -13.633 12.375 0.105 1 98.5 127 ALA A N 1
ATOM 977 C CA . ALA A 1 127 ? -15.031 11.977 0.004 1 98.5 127 ALA A CA 1
ATOM 978 C C . ALA A 1 127 ? -15.297 10.703 0.807 1 98.5 127 ALA A C 1
ATOM 980 O O . ALA A 1 127 ? -16.344 10.578 1.446 1 98.5 127 ALA A O 1
ATOM 981 N N . ALA A 1 128 ? -14.406 9.781 0.78 1 98.69 128 ALA A N 1
ATOM 982 C CA . ALA A 1 128 ? -14.539 8.531 1.525 1 98.69 128 ALA A CA 1
ATOM 983 C C . ALA A 1 128 ? -14.617 8.797 3.027 1 98.69 128 ALA A C 1
ATOM 985 O O . ALA A 1 128 ? -15.539 8.32 3.699 1 98.69 128 ALA A O 1
ATOM 986 N N . TRP A 1 129 ? -13.688 9.57 3.535 1 98.62 129 TRP A N 1
ATOM 987 C CA . TRP A 1 129 ? -13.68 9.875 4.961 1 98.62 129 TRP A CA 1
ATOM 988 C C . TRP A 1 129 ? -14.953 10.609 5.371 1 98.62 129 TRP A C 1
ATOM 990 O O . TRP A 1 129 ? -15.539 10.312 6.41 1 98.62 129 TRP A O 1
ATOM 1000 N N . LYS A 1 130 ? -15.383 11.555 4.531 1 98.12 130 LYS A N 1
ATOM 1001 C CA . LYS A 1 130 ? -16.625 12.281 4.816 1 98.12 130 LYS A CA 1
ATOM 1002 C C . LYS A 1 130 ? -17.812 11.32 4.906 1 98.12 130 LYS A C 1
ATOM 1004 O O . LYS A 1 130 ? -18.656 11.461 5.785 1 98.12 130 LYS A O 1
ATOM 1009 N N . SER A 1 131 ? -17.875 10.406 4.012 1 98.19 131 SER A N 1
ATOM 1010 C CA . SER A 1 131 ? -18.969 9.445 3.996 1 98.19 131 SER A CA 1
ATOM 1011 C C . SER A 1 131 ? -18.953 8.57 5.246 1 98.19 131 SER A C 1
ATOM 1013 O O . SER A 1 131 ? -19.969 7.996 5.621 1 98.19 131 SER A O 1
ATOM 1015 N N . LEU A 1 132 ? -17.844 8.43 5.941 1 97.75 132 LEU A N 1
ATOM 1016 C CA . LEU A 1 132 ? -17.719 7.637 7.156 1 97.75 132 LEU A CA 1
ATOM 1017 C C . LEU A 1 132 ? -17.922 8.5 8.398 1 97.75 132 LEU A C 1
ATOM 1019 O O . LEU A 1 132 ? -17.766 8.023 9.523 1 97.75 132 LEU A O 1
ATOM 1023 N N . GLY A 1 133 ? -18.125 9.773 8.156 1 97.56 133 GLY A N 1
ATOM 1024 C CA . GLY A 1 133 ? -18.375 10.68 9.266 1 97.56 133 GLY A CA 1
ATOM 1025 C C . GLY A 1 133 ? -17.109 11.234 9.891 1 97.56 133 GLY A C 1
ATOM 1026 O O . GLY A 1 133 ? -17.125 11.727 11.016 1 97.56 133 GLY A O 1
ATOM 1027 N N . ILE A 1 134 ? -16.047 11.148 9.211 1 98.06 134 ILE A N 1
ATOM 1028 C CA . ILE A 1 134 ? -14.781 11.672 9.703 1 98.06 134 ILE A CA 1
ATOM 1029 C C . ILE A 1 134 ? -14.578 13.102 9.203 1 98.06 134 ILE A C 1
ATOM 1031 O O . ILE A 1 134 ? -14.758 13.375 8.016 1 98.06 134 ILE A O 1
ATOM 1035 N N . ALA A 1 135 ? -14.242 14.039 10.102 1 98.12 135 ALA A N 1
ATOM 1036 C CA . ALA A 1 135 ? -13.891 15.391 9.688 1 98.12 135 ALA A CA 1
ATOM 1037 C C . ALA A 1 135 ? -12.641 15.383 8.805 1 98.12 135 ALA A C 1
ATOM 1039 O O . ALA A 1 135 ? -11.727 14.586 9.031 1 98.12 135 ALA A O 1
ATOM 1040 N N . THR A 1 136 ? -12.68 16.266 7.812 1 98.25 136 THR A N 1
ATOM 1041 C CA . THR A 1 136 ? -11.578 16.234 6.863 1 98.25 136 THR A CA 1
ATOM 1042 C C . THR A 1 136 ? -10.945 17.609 6.715 1 98.25 136 THR A C 1
ATOM 1044 O O . THR A 1 136 ? -11.562 18.625 7.059 1 98.25 136 THR A O 1
ATOM 1047 N N . PHE A 1 137 ? -9.68 17.625 6.355 1 98.38 137 PHE A N 1
ATOM 1048 C CA . PHE A 1 137 ? -8.922 18.797 5.969 1 98.38 137 PHE A CA 1
ATOM 1049 C C . PHE A 1 137 ? -8.344 18.641 4.566 1 98.38 137 PHE A C 1
ATOM 1051 O O . PHE A 1 137 ? -7.473 17.797 4.34 1 98.38 137 PHE A O 1
ATOM 1058 N N . ASP A 1 138 ? -8.859 19.406 3.637 1 98.44 138 ASP A N 1
ATOM 1059 C CA . ASP A 1 138 ? -8.375 19.391 2.258 1 98.44 138 ASP A CA 1
ATOM 1060 C C . ASP A 1 138 ? -7.113 20.234 2.105 1 98.44 138 ASP A C 1
ATOM 1062 O O . ASP A 1 138 ? -7.18 21.469 2.104 1 98.44 138 ASP A O 1
ATOM 1066 N N . THR A 1 139 ? -6.016 19.641 1.845 1 98.12 139 THR A N 1
ATOM 1067 C CA . THR A 1 139 ? -4.746 20.359 1.826 1 98.12 139 THR A CA 1
ATOM 1068 C C . THR A 1 139 ? -4.629 21.219 0.573 1 98.12 139 THR A C 1
ATOM 1070 O O . THR A 1 139 ? -3.775 22.109 0.5 1 98.12 139 THR A O 1
ATOM 1073 N N . ASN A 1 140 ? -5.414 20.953 -0.467 1 95.88 140 ASN A N 1
ATOM 1074 C CA . ASN A 1 140 ? -5.387 21.719 -1.705 1 95.88 140 ASN A CA 1
ATOM 1075 C C . ASN A 1 140 ? -6.367 22.891 -1.66 1 95.88 140 ASN A C 1
ATOM 1077 O O . ASN A 1 140 ? -6.293 23.797 -2.488 1 95.88 140 ASN A O 1
ATOM 1081 N N . ALA A 1 141 ? -7.371 22.828 -0.822 1 90.62 141 ALA A N 1
ATOM 1082 C CA . ALA A 1 141 ? -8.352 23.891 -0.627 1 90.62 141 ALA A CA 1
ATOM 1083 C C . ALA A 1 141 ? -8.695 24.062 0.851 1 90.62 141 ALA A C 1
ATOM 1085 O O . ALA A 1 141 ? -9.836 23.828 1.259 1 90.62 141 ALA A O 1
ATOM 1086 N N . PRO A 1 142 ? -7.711 24.547 1.58 1 83.06 142 PRO A N 1
ATOM 1087 C CA . PRO A 1 142 ? -7.953 24.625 3.021 1 83.06 142 PRO A CA 1
ATOM 1088 C C . PRO A 1 142 ? -9 25.688 3.379 1 83.06 142 PRO A C 1
ATOM 1090 O O . PRO A 1 142 ? -9.07 26.734 2.727 1 83.06 142 PRO A O 1
ATOM 1093 N N . ALA A 1 143 ? -10.031 25.141 4.039 1 70.62 143 ALA A N 1
ATOM 1094 C CA . ALA A 1 143 ? -11.039 26.125 4.441 1 70.62 143 ALA A CA 1
ATOM 1095 C C . ALA A 1 143 ? -10.414 27.266 5.242 1 70.62 143 ALA A C 1
ATOM 1097 O O . ALA A 1 143 ? -9.461 27.047 5.992 1 70.62 143 ALA A O 1
ATOM 1098 N N . ASP A 1 144 ? -10.719 28.609 4.852 1 55.09 144 ASP A N 1
ATOM 1099 C CA . ASP A 1 144 ? -10.297 29.797 5.578 1 55.09 144 ASP A CA 1
ATOM 1100 C C . ASP A 1 144 ? -10.727 29.734 7.043 1 55.09 144 ASP A C 1
ATOM 1102 O O . ASP A 1 144 ? -11.766 29.156 7.367 1 55.09 144 ASP A O 1
ATOM 1106 N N . MET B 1 1 ? 9.109 -26.125 -3.225 1 94.06 1 MET B N 1
ATOM 1107 C CA . MET B 1 1 ? 9.438 -24.734 -3.465 1 94.06 1 MET B CA 1
ATOM 1108 C C . MET B 1 1 ? 8.461 -23.812 -2.732 1 94.06 1 MET B C 1
ATOM 1110 O O . MET B 1 1 ? 7.27 -24.109 -2.648 1 94.06 1 MET B O 1
ATOM 1114 N N . ILE B 1 2 ? 9 -22.797 -2.131 1 97.62 2 ILE B N 1
ATOM 1115 C CA . ILE B 1 2 ? 8.148 -21.766 -1.557 1 97.62 2 ILE B CA 1
ATOM 1116 C C . ILE B 1 2 ? 7.875 -20.672 -2.602 1 97.62 2 ILE B C 1
ATOM 1118 O O . ILE B 1 2 ? 8.805 -20.141 -3.207 1 97.62 2 ILE B O 1
ATOM 1122 N N . GLY B 1 3 ? 6.582 -20.422 -2.824 1 98.56 3 GLY B N 1
ATOM 1123 C CA . GLY B 1 3 ? 6.203 -19.406 -3.789 1 98.56 3 GLY B CA 1
ATOM 1124 C C . GLY B 1 3 ? 5.727 -18.109 -3.139 1 98.56 3 GLY B C 1
ATOM 1125 O O . GLY B 1 3 ? 4.906 -18.141 -2.219 1 98.56 3 GLY B O 1
ATOM 1126 N N . TYR B 1 4 ? 6.289 -17.047 -3.529 1 98.81 4 TYR B N 1
ATOM 1127 C CA . TYR B 1 4 ? 5.762 -15.742 -3.156 1 98.81 4 TYR B CA 1
ATOM 1128 C C . TYR B 1 4 ? 4.965 -15.125 -4.301 1 98.81 4 TYR B C 1
ATOM 1130 O O . TYR B 1 4 ? 5.422 -15.109 -5.445 1 98.81 4 TYR B O 1
ATOM 1138 N N . LEU B 1 5 ? 3.783 -14.594 -4.023 1 98.75 5 LEU B N 1
ATOM 1139 C CA . LEU B 1 5 ? 2.947 -13.969 -5.043 1 98.75 5 LEU B CA 1
ATOM 1140 C C . LEU B 1 5 ? 2.713 -12.492 -4.727 1 98.75 5 LEU B C 1
ATOM 1142 O O . LEU B 1 5 ? 2.342 -12.148 -3.604 1 98.75 5 LEU B O 1
ATOM 1146 N N . ASP B 1 6 ? 2.986 -11.641 -5.727 1 98.62 6 ASP B N 1
ATOM 1147 C CA . ASP B 1 6 ? 2.389 -10.312 -5.605 1 98.62 6 ASP B CA 1
ATOM 1148 C C . ASP B 1 6 ? 0.966 -10.297 -6.16 1 98.62 6 ASP B C 1
ATOM 1150 O O . ASP B 1 6 ? 0.409 -11.352 -6.48 1 98.62 6 ASP B O 1
ATOM 1154 N N . THR B 1 7 ? 0.375 -9.156 -6.289 1 98.5 7 THR B N 1
ATOM 1155 C CA . THR B 1 7 ? -1.038 -9.031 -6.633 1 98.5 7 THR B CA 1
ATOM 1156 C C . THR B 1 7 ? -1.278 -9.43 -8.086 1 98.5 7 THR B C 1
ATOM 1158 O O . THR B 1 7 ? -2.291 -10.062 -8.406 1 98.5 7 THR B O 1
ATOM 1161 N N . SER B 1 8 ? -0.313 -9.125 -8.969 1 98.19 8 SER B N 1
ATOM 1162 C CA . SER B 1 8 ? -0.502 -9.43 -10.383 1 98.19 8 SER B CA 1
ATOM 1163 C C . SER B 1 8 ? -0.415 -10.93 -10.641 1 98.19 8 SER B C 1
ATOM 1165 O O . SER B 1 8 ? -0.86 -11.414 -11.688 1 98.19 8 SER B O 1
ATOM 1167 N N . ALA B 1 9 ? 0.147 -11.695 -9.734 1 98.62 9 ALA B N 1
ATOM 1168 C CA . ALA B 1 9 ? 0.238 -13.148 -9.852 1 98.62 9 ALA B CA 1
ATOM 1169 C C . ALA B 1 9 ? -0.915 -13.828 -9.117 1 98.62 9 ALA B C 1
ATOM 1171 O O . ALA B 1 9 ? -1.136 -15.031 -9.281 1 98.62 9 ALA B O 1
ATOM 1172 N N . PHE B 1 10 ? -1.596 -13.102 -8.297 1 98.88 10 PHE B N 1
ATOM 1173 C CA . PHE B 1 10 ? -2.66 -13.688 -7.488 1 98.88 10 PHE B CA 1
ATOM 1174 C C . PHE B 1 10 ? -4.023 -13.43 -8.117 1 98.88 10 PHE B C 1
ATOM 1176 O O . PHE B 1 10 ? -4.883 -14.312 -8.148 1 98.88 10 PHE B O 1
ATOM 1183 N N . VAL B 1 11 ? -4.258 -12.25 -8.695 1 98.81 11 VAL B N 1
ATOM 1184 C CA . VAL B 1 11 ? -5.547 -11.82 -9.227 1 98.81 11 VAL B CA 1
ATOM 1185 C C . VAL B 1 11 ? -5.988 -12.758 -10.344 1 98.81 11 VAL B C 1
ATOM 1187 O O . VAL B 1 11 ? -7.156 -13.148 -10.414 1 98.81 11 VAL B O 1
ATOM 1190 N N . PRO B 1 12 ? -5.031 -13.266 -11.18 1 98.44 12 PRO B N 1
ATOM 1191 C CA . PRO B 1 12 ? -5.461 -14.156 -12.258 1 98.44 12 PRO B CA 1
ATOM 1192 C C . PRO B 1 12 ? -5.969 -15.5 -11.742 1 98.44 12 PRO B C 1
ATOM 1194 O O . PRO B 1 12 ? -6.555 -16.281 -12.508 1 98.44 12 PRO B O 1
ATOM 1197 N N . LEU B 1 13 ? -5.738 -15.844 -10.492 1 98.62 13 LEU B N 1
ATOM 1198 C CA . LEU B 1 13 ? -6.324 -17.047 -9.898 1 98.62 13 LEU B CA 1
ATOM 1199 C C . LEU B 1 13 ? -7.82 -16.859 -9.672 1 98.62 13 LEU B C 1
ATOM 1201 O O . LEU B 1 13 ? -8.547 -17.844 -9.492 1 98.62 13 LEU B O 1
ATOM 1205 N N . LEU B 1 14 ? -8.312 -15.586 -9.664 1 98.69 14 LEU B N 1
ATOM 1206 C CA . LEU B 1 14 ? -9.672 -15.25 -9.273 1 98.69 14 LEU B CA 1
ATOM 1207 C C . LEU B 1 14 ? -10.508 -14.844 -10.484 1 98.69 14 LEU B C 1
ATOM 1209 O O . LEU B 1 14 ? -11.727 -15.016 -10.492 1 98.69 14 LEU B O 1
ATOM 1213 N N . VAL B 1 15 ? -9.891 -14.242 -11.453 1 97.5 15 VAL B N 1
ATOM 1214 C CA . VAL B 1 15 ? -10.547 -13.773 -12.672 1 97.5 15 VAL B CA 1
ATOM 1215 C C . VAL B 1 15 ? -9.75 -14.227 -13.898 1 97.5 15 VAL B C 1
ATOM 1217 O O . VAL B 1 15 ? -8.523 -14.273 -13.867 1 97.5 15 VAL B O 1
ATOM 1220 N N . ASP B 1 16 ? -10.438 -14.531 -14.945 1 95.44 16 ASP B N 1
ATOM 1221 C CA . ASP B 1 16 ? -9.773 -14.984 -16.172 1 95.44 16 ASP B CA 1
ATOM 1222 C C . ASP B 1 16 ? -8.953 -13.859 -16.797 1 95.44 16 ASP B C 1
ATOM 1224 O O . ASP B 1 16 ? -9.492 -12.789 -17.094 1 95.44 16 ASP B O 1
ATOM 1228 N N . GLU B 1 17 ? -7.727 -14.109 -16.906 1 95.94 17 GLU B N 1
ATOM 1229 C CA . GLU B 1 17 ? -6.754 -13.227 -17.531 1 95.94 17 GLU B CA 1
ATOM 1230 C C . GLU B 1 17 ? -5.766 -14.016 -18.391 1 95.94 17 GLU B C 1
ATOM 1232 O O . GLU B 1 17 ? -5.684 -15.242 -18.281 1 95.94 17 GLU B O 1
ATOM 1237 N N . PRO B 1 18 ? -5.082 -13.344 -19.328 1 95.69 18 PRO B N 1
ATOM 1238 C CA . PRO B 1 18 ? -4.125 -14.055 -20.188 1 95.69 18 PRO B CA 1
ATOM 1239 C C . PRO B 1 18 ? -3.113 -14.867 -19.391 1 95.69 18 PRO B C 1
ATOM 1241 O O . PRO B 1 18 ? -2.68 -15.93 -19.844 1 95.69 18 PRO B O 1
ATOM 1244 N N . SER B 1 19 ? -2.791 -14.453 -18.125 1 97.44 19 SER B N 1
ATOM 1245 C CA . SER B 1 19 ? -1.76 -15.117 -17.344 1 97.44 19 SER B CA 1
ATOM 1246 C C . SER B 1 19 ? -2.365 -16.156 -16.406 1 97.44 19 SER B C 1
ATOM 1248 O O . SER B 1 19 ? -1.661 -16.75 -15.578 1 97.44 19 SER B O 1
ATOM 1250 N N . THR B 1 20 ? -3.646 -16.453 -16.484 1 98 20 THR B N 1
ATOM 1251 C CA . THR B 1 20 ? -4.359 -17.328 -15.562 1 98 20 THR B CA 1
ATOM 1252 C C . THR B 1 20 ? -3.703 -18.703 -15.508 1 98 20 THR B C 1
ATOM 1254 O O . THR B 1 20 ? -3.412 -19.203 -14.422 1 98 20 THR B O 1
ATOM 1257 N N . GLN B 1 21 ? -3.393 -19.234 -16.672 1 97.44 21 GLN B N 1
ATOM 1258 C CA . GLN B 1 21 ? -2.836 -20.594 -16.688 1 97.44 21 GLN B CA 1
ATOM 1259 C C . GLN B 1 21 ? -1.465 -20.625 -16.031 1 97.44 21 GLN B C 1
ATOM 1261 O O . GLN B 1 21 ? -1.172 -21.547 -15.25 1 97.44 21 GLN B O 1
ATOM 1266 N N . ALA B 1 22 ? -0.665 -19.688 -16.266 1 97.88 22 ALA B N 1
ATOM 1267 C CA . ALA B 1 22 ? 0.658 -19.594 -15.656 1 97.88 22 ALA B CA 1
ATOM 1268 C C . ALA B 1 22 ? 0.552 -19.453 -14.141 1 97.88 22 ALA B C 1
ATOM 1270 O O . ALA B 1 22 ? 1.277 -20.109 -13.398 1 97.88 22 ALA B O 1
ATOM 1271 N N . CYS B 1 23 ? -0.322 -18.609 -13.664 1 98.56 23 CYS B N 1
ATOM 1272 C CA . CYS B 1 23 ? -0.49 -18.359 -12.234 1 98.56 23 CYS B CA 1
ATOM 1273 C C . CYS B 1 23 ? -1.038 -19.609 -11.531 1 98.56 23 CYS B C 1
ATOM 1275 O O . CYS B 1 23 ? -0.61 -19.938 -10.43 1 98.56 23 CYS B O 1
ATOM 1277 N N . ARG B 1 24 ? -1.965 -20.297 -12.211 1 98.19 24 ARG B N 1
ATOM 1278 C CA . ARG B 1 24 ? -2.521 -21.516 -11.633 1 98.19 24 ARG B CA 1
ATOM 1279 C C . ARG B 1 24 ? -1.457 -22.594 -11.516 1 98.19 24 ARG B C 1
ATOM 1281 O O . ARG B 1 24 ? -1.393 -23.312 -10.508 1 98.19 24 ARG B O 1
ATOM 1288 N N . LYS B 1 25 ? -0.691 -22.719 -12.531 1 97.44 25 LYS B N 1
ATOM 1289 C CA . LYS B 1 25 ? 0.406 -23.688 -12.492 1 97.44 25 LYS B CA 1
ATOM 1290 C C . LYS B 1 25 ? 1.359 -23.375 -11.336 1 97.44 25 LYS B C 1
ATOM 1292 O O . LYS B 1 25 ? 1.758 -24.281 -10.594 1 97.44 25 LYS B O 1
ATOM 1297 N N . PHE B 1 26 ? 1.737 -22.141 -11.219 1 98.19 26 PHE B N 1
ATOM 1298 C CA . PHE B 1 26 ? 2.629 -21.703 -10.148 1 98.19 26 PHE B CA 1
ATOM 1299 C C . PHE B 1 26 ? 2.043 -22.031 -8.781 1 98.19 26 PHE B C 1
ATOM 1301 O O . PHE B 1 26 ? 2.738 -22.578 -7.918 1 98.19 26 PHE B O 1
ATOM 1308 N N . TRP B 1 27 ? 0.78 -21.719 -8.555 1 98.31 27 TRP B N 1
ATOM 1309 C CA . TRP B 1 27 ? 0.059 -21.984 -7.312 1 98.31 27 TRP B CA 1
ATOM 1310 C C . TRP B 1 27 ? 0.068 -23.469 -6.98 1 98.31 27 TRP B C 1
ATOM 1312 O O . TRP B 1 27 ? 0.367 -23.859 -5.852 1 98.31 27 TRP B O 1
ATOM 1322 N N . ASP B 1 28 ? -0.179 -24.266 -8.008 1 97.62 28 ASP B N 1
ATOM 1323 C CA . ASP B 1 28 ? -0.312 -25.703 -7.816 1 97.62 28 ASP B CA 1
ATOM 1324 C C . ASP B 1 28 ? 1.044 -26.344 -7.531 1 97.62 28 ASP B C 1
ATOM 1326 O O . ASP B 1 28 ? 1.122 -27.344 -6.824 1 97.62 28 ASP B O 1
ATOM 1330 N N . TYR B 1 29 ? 2.029 -25.734 -8.062 1 96.5 29 TYR B N 1
ATOM 1331 C CA . TYR B 1 29 ? 3.367 -26.312 -7.949 1 96.5 29 TYR B CA 1
ATOM 1332 C C . TYR B 1 29 ? 4.004 -25.953 -6.613 1 96.5 29 TYR B C 1
ATOM 1334 O O . TYR B 1 29 ? 4.887 -26.656 -6.129 1 96.5 29 TYR B O 1
ATOM 1342 N N . ALA B 1 30 ? 3.641 -24.859 -6.016 1 97.69 30 ALA B N 1
ATOM 1343 C CA . ALA B 1 30 ? 4.254 -24.391 -4.781 1 97.69 30 ALA B CA 1
ATOM 1344 C C . ALA B 1 30 ? 3.869 -25.266 -3.598 1 97.69 30 ALA B C 1
ATOM 1346 O O . ALA B 1 30 ? 2.709 -25.656 -3.461 1 97.69 30 ALA B O 1
ATOM 1347 N N . ASP B 1 31 ? 4.863 -25.625 -2.777 1 97.62 31 ASP B N 1
ATOM 1348 C CA . ASP B 1 31 ? 4.602 -26.344 -1.534 1 97.62 31 ASP B CA 1
ATOM 1349 C C . ASP B 1 31 ? 3.91 -25.438 -0.513 1 97.62 31 ASP B C 1
ATOM 1351 O O . ASP B 1 31 ? 3.146 -25.922 0.329 1 97.62 31 ASP B O 1
ATOM 1355 N N . ALA B 1 32 ? 4.281 -24.25 -0.529 1 98.06 32 ALA B N 1
ATOM 1356 C CA . ALA B 1 32 ? 3.688 -23.188 0.278 1 98.06 32 ALA B CA 1
ATOM 1357 C C . ALA B 1 32 ? 3.646 -21.875 -0.492 1 98.06 32 ALA B C 1
ATOM 1359 O O . ALA B 1 32 ? 4.559 -21.578 -1.266 1 98.06 32 ALA B O 1
ATOM 1360 N N . VAL B 1 33 ? 2.611 -21.156 -0.231 1 98.56 33 VAL B N 1
ATOM 1361 C CA . VAL B 1 33 ? 2.455 -19.859 -0.872 1 98.56 33 VAL B CA 1
ATOM 1362 C C . VAL B 1 33 ? 2.473 -18.766 0.186 1 98.56 33 VAL B C 1
ATOM 1364 O O . VAL B 1 33 ? 1.76 -18.844 1.188 1 98.56 33 VAL B O 1
ATOM 1367 N N . VAL B 1 34 ? 3.305 -17.75 -0.013 1 98.75 34 VAL B N 1
ATOM 1368 C CA . VAL B 1 34 ? 3.447 -16.625 0.896 1 98.75 34 VAL B CA 1
ATOM 1369 C C . VAL B 1 34 ? 3.121 -15.328 0.158 1 98.75 34 VAL B C 1
ATOM 1371 O O . VAL B 1 34 ? 3.303 -15.234 -1.058 1 98.75 34 VAL B O 1
ATOM 1374 N N . SER B 1 35 ? 2.604 -14.406 0.791 1 98.81 35 SER B N 1
ATOM 1375 C CA . SER B 1 35 ? 2.479 -13.047 0.276 1 98.81 35 SER B CA 1
ATOM 1376 C C . SER B 1 35 ? 2.381 -12.031 1.411 1 98.81 35 SER B C 1
AT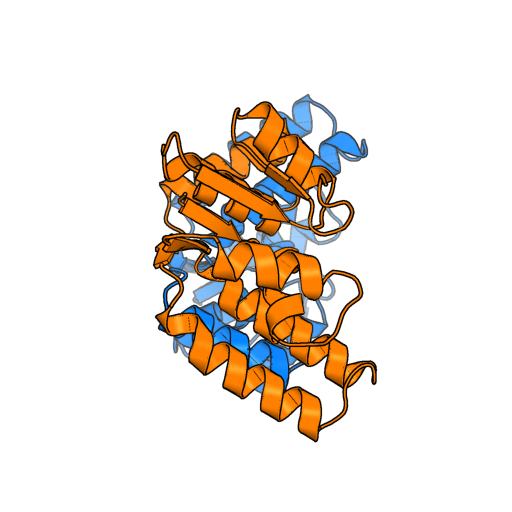OM 1378 O O . SER B 1 35 ? 2.354 -12.406 2.584 1 98.81 35 SE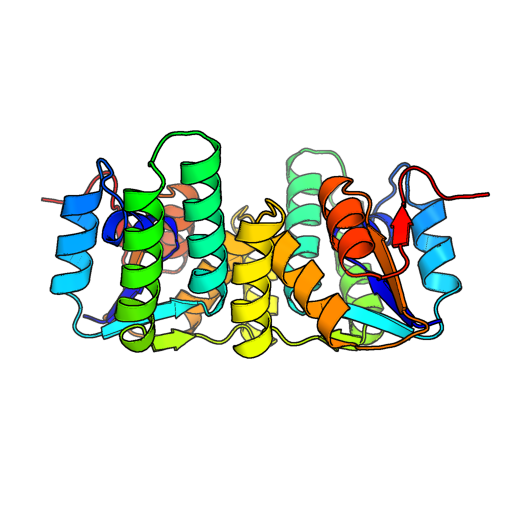R B O 1
ATOM 1380 N N . SER B 1 36 ? 2.408 -10.797 1.041 1 98.69 36 SER B N 1
ATOM 1381 C CA . SER B 1 36 ? 2.24 -9.703 1.995 1 98.69 36 SER B CA 1
ATOM 1382 C C . SER B 1 36 ? 0.796 -9.609 2.475 1 98.69 36 SER B C 1
ATOM 1384 O O . SER B 1 36 ? -0.136 -9.867 1.713 1 98.69 36 SER B O 1
ATOM 1386 N N . ARG B 1 37 ? 0.606 -9.172 3.695 1 98.12 37 ARG B N 1
ATOM 1387 C CA . ARG B 1 37 ? -0.722 -8.875 4.223 1 98.12 37 ARG B CA 1
ATOM 1388 C C . ARG B 1 37 ? -1.485 -7.938 3.295 1 98.12 37 ARG B C 1
ATOM 1390 O O . ARG B 1 37 ? -2.711 -8.016 3.193 1 98.12 37 ARG B O 1
ATOM 1397 N N . LEU B 1 38 ? -0.825 -7.152 2.512 1 98.38 38 LEU B N 1
ATOM 1398 C CA . LEU B 1 38 ? -1.438 -6.137 1.662 1 98.38 38 LEU B CA 1
ATOM 1399 C C . LEU B 1 38 ? -2.086 -6.77 0.437 1 98.38 38 LEU B C 1
ATOM 1401 O O . LEU B 1 38 ? -2.867 -6.121 -0.263 1 98.38 38 LEU B O 1
ATOM 1405 N N . LEU B 1 39 ? -1.724 -7.98 0.175 1 98.75 39 LEU B N 1
ATOM 1406 C CA . LEU B 1 39 ? -2.266 -8.664 -0.997 1 98.75 39 LEU B CA 1
ATOM 1407 C C . LEU B 1 39 ? -3.789 -8.641 -0.98 1 98.75 39 LEU B C 1
ATOM 1409 O O . LEU B 1 39 ? -4.422 -8.477 -2.025 1 98.75 39 LEU B O 1
ATOM 1413 N N . TYR B 1 40 ? -4.344 -8.805 0.198 1 98.69 40 TYR B N 1
ATOM 1414 C CA . TYR B 1 40 ? -5.793 -8.914 0.308 1 98.69 40 TYR B CA 1
ATOM 1415 C C . TYR B 1 40 ? -6.477 -7.641 -0.177 1 98.69 40 TYR B C 1
ATOM 1417 O O . TYR B 1 40 ? -7.363 -7.695 -1.034 1 98.69 40 TYR B O 1
ATOM 1425 N N . VAL B 1 41 ? -6.074 -6.523 0.361 1 98.75 41 VAL B N 1
ATOM 1426 C CA . VAL B 1 41 ? -6.719 -5.262 0.014 1 98.75 41 VAL B CA 1
ATOM 1427 C C . VAL B 1 41 ? -6.406 -4.906 -1.438 1 98.75 41 VAL B C 1
ATOM 1429 O O . VAL B 1 41 ? -7.25 -4.344 -2.141 1 98.75 41 VAL B O 1
ATOM 1432 N N . GLU B 1 42 ? -5.184 -5.137 -1.881 1 98.69 42 GLU B N 1
ATOM 1433 C CA . GLU B 1 42 ? -4.832 -4.875 -3.271 1 98.69 42 GLU B CA 1
ATOM 1434 C C . GLU B 1 42 ? -5.691 -5.699 -4.227 1 98.69 42 GLU B C 1
ATOM 1436 O O . GLU B 1 42 ? -6.152 -5.191 -5.25 1 98.69 42 GLU B O 1
ATOM 1441 N N . THR B 1 43 ? -5.871 -6.938 -3.881 1 98.75 43 THR B N 1
ATOM 1442 C CA . THR B 1 43 ? -6.684 -7.832 -4.699 1 98.75 43 THR B CA 1
ATOM 1443 C C . THR B 1 43 ? -8.141 -7.383 -4.707 1 98.75 43 THR B C 1
ATOM 1445 O O . THR B 1 43 ? -8.758 -7.277 -5.77 1 98.75 43 THR B O 1
ATOM 1448 N N . ALA B 1 44 ? -8.672 -7.082 -3.523 1 98.75 44 ALA B N 1
ATOM 1449 C CA . ALA B 1 44 ? -10.055 -6.617 -3.424 1 98.75 44 ALA B CA 1
ATOM 1450 C C . ALA B 1 44 ? -10.266 -5.348 -4.246 1 98.75 44 ALA B C 1
ATOM 1452 O O . ALA B 1 44 ? -11.273 -5.219 -4.949 1 98.75 44 ALA B O 1
ATOM 1453 N N . ALA B 1 45 ? -9.336 -4.441 -4.137 1 98.62 45 ALA B N 1
ATOM 1454 C CA . ALA B 1 45 ? -9.422 -3.199 -4.898 1 98.62 45 ALA B CA 1
ATOM 1455 C C . ALA B 1 45 ? -9.359 -3.473 -6.402 1 98.62 45 ALA B C 1
ATOM 1457 O O . ALA B 1 45 ? -10.078 -2.836 -7.18 1 98.62 45 ALA B O 1
ATOM 1458 N N . ALA B 1 46 ? -8.516 -4.363 -6.805 1 98.44 46 ALA B N 1
ATOM 1459 C CA . ALA B 1 46 ? -8.391 -4.715 -8.219 1 98.44 46 ALA B CA 1
ATOM 1460 C C . ALA B 1 46 ? -9.688 -5.324 -8.75 1 98.44 46 ALA B C 1
ATOM 1462 O O . ALA B 1 46 ? -10.125 -5 -9.852 1 98.44 46 ALA B O 1
ATOM 1463 N N . LEU B 1 47 ? -10.266 -6.227 -7.977 1 98.69 47 LEU B N 1
ATOM 1464 C CA . LEU B 1 47 ? -11.523 -6.844 -8.367 1 98.69 47 LEU B CA 1
ATOM 1465 C C . LEU B 1 47 ? -12.633 -5.801 -8.477 1 98.69 47 LEU B C 1
ATOM 1467 O O . LEU B 1 47 ? -13.406 -5.812 -9.43 1 98.69 47 LEU B O 1
ATOM 1471 N N . ALA B 1 48 ? -12.695 -4.914 -7.523 1 98.56 48 ALA B N 1
ATOM 1472 C CA . ALA B 1 48 ? -13.695 -3.844 -7.535 1 98.56 48 ALA B CA 1
ATOM 1473 C C . ALA B 1 48 ? -13.531 -2.957 -8.766 1 98.56 48 ALA B C 1
ATOM 1475 O O . ALA B 1 48 ? -14.516 -2.57 -9.391 1 98.56 48 ALA B O 1
ATOM 1476 N N . GLN B 1 49 ? -12.312 -2.672 -9.031 1 98.12 49 GLN B N 1
ATOM 1477 C CA . GLN B 1 49 ? -12.039 -1.847 -10.203 1 98.12 49 GLN B CA 1
ATOM 1478 C C . GLN B 1 49 ? -12.477 -2.555 -11.484 1 98.12 49 GLN B C 1
ATOM 1480 O O . GLN B 1 49 ? -13.07 -1.938 -12.375 1 98.12 49 GLN B O 1
ATOM 1485 N N . ALA B 1 50 ? -12.125 -3.818 -11.594 1 98 50 ALA B N 1
ATOM 1486 C CA . ALA B 1 50 ? -12.531 -4.602 -12.758 1 98 50 ALA B CA 1
ATOM 1487 C C . ALA B 1 50 ? -14.047 -4.602 -12.922 1 98 50 ALA B C 1
ATOM 1489 O O . ALA B 1 50 ? -14.555 -4.508 -14.039 1 98 50 ALA B O 1
ATOM 1490 N N . HIS B 1 51 ? -14.719 -4.723 -11.828 1 98.38 51 HIS B N 1
ATOM 1491 C CA . HIS B 1 51 ? -16.172 -4.711 -11.828 1 98.38 51 HIS B CA 1
ATOM 1492 C C . HIS B 1 51 ? -16.719 -3.359 -12.281 1 98.38 51 HIS B C 1
ATOM 1494 O O . HIS B 1 51 ? -17.562 -3.295 -13.172 1 98.38 51 HIS B O 1
ATOM 1500 N N . ARG B 1 52 ? -16.203 -2.264 -11.758 1 97.38 52 ARG B N 1
ATOM 1501 C CA . ARG B 1 52 ? -16.641 -0.911 -12.078 1 97.38 52 ARG B CA 1
ATOM 1502 C C . ARG B 1 52 ? -16.391 -0.586 -13.547 1 97.38 52 ARG B C 1
ATOM 1504 O O . ARG B 1 52 ? -17.156 0.146 -14.172 1 97.38 52 ARG B O 1
ATOM 1511 N N . MET B 1 53 ? -15.344 -1.16 -14.102 1 97.19 53 MET B N 1
ATOM 1512 C CA . MET B 1 53 ? -14.945 -0.885 -15.484 1 97.19 53 MET B CA 1
ATOM 1513 C C . MET B 1 53 ? -15.68 -1.812 -16.453 1 97.19 53 MET B C 1
ATOM 1515 O O . MET B 1 53 ? -15.461 -1.748 -17.656 1 97.19 53 MET B O 1
ATOM 1519 N N . GLY B 1 54 ? -16.391 -2.686 -15.961 1 97.12 54 GLY B N 1
ATOM 1520 C CA . GLY B 1 54 ? -17.203 -3.568 -16.781 1 97.12 54 GLY B CA 1
ATOM 1521 C C . GLY B 1 54 ? -16.438 -4.754 -17.328 1 97.12 54 GLY B C 1
ATOM 1522 O O . GLY B 1 54 ? -16.906 -5.438 -18.234 1 97.12 54 GLY B O 1
ATOM 1523 N N . ARG B 1 55 ? -15.281 -4.996 -16.797 1 97.25 55 ARG B N 1
ATOM 1524 C CA . ARG B 1 55 ? -14.492 -6.137 -17.25 1 97.25 55 ARG B CA 1
ATOM 1525 C C . ARG B 1 55 ? -15.062 -7.445 -16.719 1 97.25 55 ARG B C 1
ATOM 1527 O O . ARG B 1 55 ? -14.883 -8.5 -17.328 1 97.25 55 ARG B O 1
ATOM 1534 N N . ILE B 1 56 ? -15.672 -7.43 -15.555 1 97.88 56 ILE B N 1
ATOM 1535 C CA . ILE B 1 56 ? -16.406 -8.562 -14.992 1 97.88 56 ILE B CA 1
ATOM 1536 C C . ILE B 1 56 ? -17.781 -8.109 -14.531 1 97.88 56 ILE B C 1
ATOM 1538 O O . ILE B 1 56 ? -17.969 -6.949 -14.148 1 97.88 56 ILE B O 1
ATOM 1542 N N . ASP B 1 57 ? -18.734 -9 -14.602 1 98 57 ASP B N 1
ATOM 1543 C CA . ASP B 1 57 ? -20.094 -8.633 -14.211 1 98 57 ASP B CA 1
ATOM 1544 C C . ASP B 1 57 ? -20.328 -8.922 -12.734 1 98 57 ASP B C 1
ATOM 1546 O O . ASP B 1 57 ? -19.406 -9.312 -12.008 1 98 57 ASP B O 1
ATOM 1550 N N . ASP B 1 58 ? -21.547 -8.688 -12.281 1 98.12 58 ASP B N 1
ATOM 1551 C CA . ASP B 1 58 ? -21.906 -8.836 -10.883 1 98.12 58 ASP B CA 1
ATOM 1552 C C . ASP B 1 58 ? -21.656 -10.258 -10.391 1 98.12 58 ASP B C 1
ATOM 1554 O O . ASP B 1 58 ? -21.125 -10.453 -9.289 1 98.12 58 ASP B O 1
ATOM 1558 N N . ARG B 1 59 ? -22.031 -11.18 -11.18 1 98.12 59 ARG B N 1
ATOM 1559 C CA . ARG B 1 59 ? -21.875 -12.578 -10.797 1 98.12 59 ARG B CA 1
ATOM 1560 C C . ARG B 1 59 ? -20.406 -12.961 -10.703 1 98.12 59 ARG B C 1
ATOM 1562 O O . ARG B 1 59 ? -19.984 -13.617 -9.75 1 98.12 59 ARG B O 1
ATOM 1569 N N . GLN B 1 60 ? -19.625 -12.531 -11.664 1 98.25 60 GLN B N 1
ATOM 1570 C CA . GLN B 1 60 ? -18.188 -12.805 -11.68 1 98.25 60 GLN B CA 1
ATOM 1571 C C . GLN B 1 60 ? -17.484 -12.148 -10.5 1 98.25 60 GLN B C 1
ATOM 1573 O O . GLN B 1 60 ? -16.609 -12.742 -9.875 1 98.25 60 GLN B O 1
ATOM 1578 N N . HIS B 1 61 ? -17.891 -10.922 -10.266 1 98.56 61 HIS B N 1
ATOM 1579 C CA . HIS B 1 61 ? -17.312 -10.211 -9.133 1 98.56 61 HIS B CA 1
ATOM 1580 C C . HIS B 1 61 ? -17.594 -10.945 -7.824 1 98.56 61 HIS B C 1
ATOM 1582 O O . HIS B 1 61 ? -16.672 -11.203 -7.043 1 98.56 61 HIS B O 1
ATOM 1588 N N . ALA B 1 62 ? -18.844 -11.32 -7.57 1 98.25 62 ALA B N 1
ATOM 1589 C CA . ALA B 1 62 ? -19.234 -12.039 -6.355 1 98.25 62 ALA B CA 1
ATOM 1590 C C . ALA B 1 62 ? -18.469 -13.359 -6.234 1 98.25 62 ALA B C 1
ATOM 1592 O O . ALA B 1 62 ? -18.016 -13.719 -5.148 1 98.25 62 ALA B O 1
ATOM 1593 N N . ALA B 1 63 ? -18.344 -14.016 -7.332 1 98.56 63 ALA B N 1
ATOM 1594 C CA . ALA B 1 63 ? -17.625 -15.281 -7.34 1 98.56 63 ALA B CA 1
ATOM 1595 C C . ALA B 1 63 ? -16.141 -15.086 -7.023 1 98.56 63 ALA B C 1
ATOM 1597 O O . ALA B 1 63 ? -15.547 -15.891 -6.305 1 98.56 63 ALA B O 1
ATOM 1598 N N . SER B 1 64 ? -15.562 -14.055 -7.574 1 98.75 64 SER B N 1
ATOM 1599 C CA . SER B 1 64 ? -14.141 -13.781 -7.363 1 98.75 64 SER B CA 1
ATOM 1600 C C . SER B 1 64 ? -13.859 -13.406 -5.91 1 98.75 64 SER B C 1
ATOM 1602 O O . SER B 1 64 ? -12.844 -13.812 -5.348 1 98.75 64 SER B O 1
ATOM 1604 N N . VAL B 1 65 ? -14.734 -12.641 -5.324 1 98.5 65 VAL B N 1
ATOM 1605 C CA . VAL B 1 65 ? -14.578 -12.258 -3.926 1 98.5 65 VAL B CA 1
ATOM 1606 C C . VAL B 1 65 ? -14.695 -13.484 -3.031 1 98.5 65 VAL B C 1
ATOM 1608 O O . VAL B 1 65 ? -13.938 -13.641 -2.074 1 98.5 65 VAL B O 1
ATOM 1611 N N . ARG B 1 66 ? -15.641 -14.352 -3.332 1 98.44 66 ARG B N 1
ATOM 1612 C CA . ARG B 1 66 ? -15.781 -15.602 -2.586 1 98.44 66 ARG B CA 1
ATOM 1613 C C . ARG B 1 66 ? -14.523 -16.453 -2.715 1 98.44 66 ARG B C 1
ATOM 1615 O O . ARG B 1 66 ? -14.07 -17.047 -1.736 1 98.44 66 ARG B O 1
ATOM 1622 N N . LEU B 1 67 ? -14.031 -16.547 -3.902 1 98.69 67 LEU B N 1
ATOM 1623 C CA . LEU B 1 67 ? -12.82 -17.328 -4.148 1 98.69 67 LEU B CA 1
ATOM 1624 C C . LEU B 1 67 ? -11.625 -16.719 -3.414 1 98.69 67 LEU B C 1
ATOM 1626 O O . LEU B 1 67 ? -10.781 -17.453 -2.895 1 98.69 67 LEU B O 1
ATOM 1630 N N . LEU B 1 68 ? -11.523 -15.406 -3.387 1 98.75 68 LEU B N 1
ATOM 1631 C CA . LEU B 1 68 ? -10.5 -14.734 -2.6 1 98.75 68 LEU B CA 1
ATOM 1632 C C . LEU B 1 68 ? -10.555 -15.18 -1.143 1 98.75 68 LEU B C 1
ATOM 1634 O O . LEU B 1 68 ? -9.523 -15.539 -0.56 1 98.75 68 LEU B O 1
ATOM 1638 N N . ASP B 1 69 ? -11.742 -15.219 -0.582 1 98.31 69 ASP B N 1
ATOM 1639 C CA . ASP B 1 69 ? -11.93 -15.609 0.812 1 98.31 69 ASP B CA 1
ATOM 1640 C C . ASP B 1 69 ? -11.562 -17.078 1.023 1 98.31 69 ASP B C 1
ATOM 1642 O O . ASP B 1 69 ? -11.109 -17.453 2.104 1 98.31 69 ASP B O 1
ATOM 1646 N N . GLN B 1 70 ? -11.742 -17.844 -0.001 1 98.38 70 GLN B N 1
ATOM 1647 C CA . GLN B 1 70 ? -11.43 -19.266 0.08 1 98.38 70 GLN B CA 1
ATOM 1648 C C . GLN B 1 70 ? -9.93 -19.5 -0 1 98.38 70 GLN B C 1
ATOM 1650 O O . GLN B 1 70 ? -9.398 -20.391 0.664 1 98.38 70 GLN B O 1
ATOM 1655 N N . LEU B 1 71 ? -9.242 -18.75 -0.819 1 98.62 71 LEU B N 1
ATOM 1656 C CA . LEU B 1 71 ? -7.816 -18.953 -1.049 1 98.62 71 LEU B CA 1
ATOM 1657 C C . LEU B 1 71 ? -6.988 -18.266 0.034 1 98.62 71 LEU B C 1
ATOM 1659 O O . LEU B 1 71 ? -5.887 -18.719 0.358 1 98.62 71 LEU B O 1
ATOM 1663 N N . TRP B 1 72 ? -7.516 -17.234 0.659 1 98.5 72 TRP B N 1
ATOM 1664 C CA . TRP B 1 72 ? -6.762 -16.375 1.565 1 98.5 72 TRP B CA 1
ATOM 1665 C C . TRP B 1 72 ? -6.176 -17.172 2.719 1 98.5 72 TRP B C 1
ATOM 1667 O O . TRP B 1 72 ? -4.996 -17.031 3.053 1 98.5 72 TRP B O 1
ATOM 1677 N N . PRO B 1 73 ? -7.012 -18.156 3.33 1 98.25 73 PRO B N 1
ATOM 1678 C CA . PRO B 1 73 ? -6.461 -18.922 4.445 1 98.25 73 PRO B CA 1
ATOM 1679 C C . PRO B 1 73 ? -5.332 -19.859 4.012 1 98.25 73 PRO B C 1
ATOM 1681 O O . PRO B 1 73 ? -4.617 -20.406 4.855 1 98.25 73 PRO B O 1
ATOM 1684 N N . GLN B 1 74 ? -5.152 -20.031 2.693 1 98.44 74 GLN B N 1
ATOM 1685 C CA . GLN B 1 74 ? -4.125 -20.922 2.17 1 98.44 74 GLN B CA 1
ATOM 1686 C C . GLN B 1 74 ? -2.822 -20.172 1.909 1 98.44 74 GLN B C 1
ATOM 1688 O O . GLN B 1 74 ? -1.805 -20.781 1.571 1 98.44 74 GLN B O 1
ATOM 1693 N N . VAL B 1 75 ? -2.826 -18.875 2.107 1 98.75 75 VAL B N 1
ATOM 1694 C CA . VAL B 1 75 ? -1.653 -18.031 1.918 1 98.75 75 VAL B CA 1
ATOM 1695 C C . VAL B 1 75 ? -0.993 -17.75 3.266 1 98.75 75 VAL B C 1
ATOM 1697 O O . VAL B 1 75 ? -1.653 -17.312 4.207 1 98.75 75 VAL B O 1
ATOM 1700 N N . GLU B 1 76 ? 0.248 -18.125 3.408 1 98.56 76 GLU B N 1
ATOM 1701 C CA . GLU B 1 76 ? 1.015 -17.672 4.562 1 98.56 76 GLU B CA 1
ATOM 1702 C C . GLU B 1 76 ? 1.327 -16.188 4.457 1 98.56 76 GLU B C 1
ATOM 1704 O O . GLU B 1 76 ? 1.9 -15.727 3.463 1 98.56 76 GLU B O 1
ATOM 1709 N N . ILE B 1 77 ? 1.013 -15.438 5.492 1 98.5 77 ILE B N 1
ATOM 1710 C CA . ILE B 1 77 ? 1.01 -13.977 5.383 1 98.5 77 ILE B CA 1
ATOM 1711 C C . ILE B 1 77 ? 2.279 -13.414 6.012 1 98.5 77 ILE B C 1
ATOM 1713 O O . ILE B 1 77 ? 2.59 -13.703 7.168 1 98.5 77 ILE B O 1
ATOM 1717 N N . ALA B 1 78 ? 3.006 -12.672 5.223 1 97.94 78 ALA B N 1
ATOM 1718 C 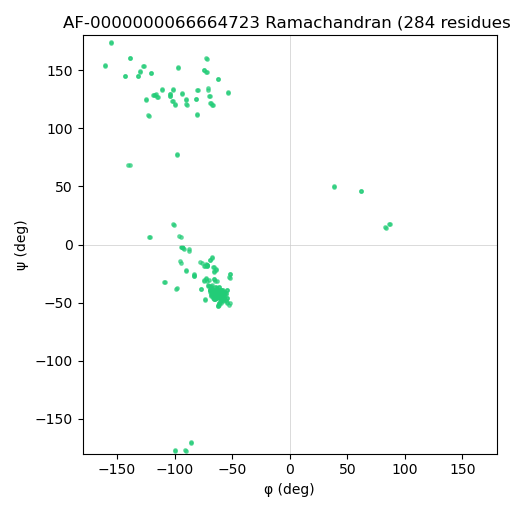CA . ALA B 1 78 ? 4.086 -11.836 5.742 1 97.94 78 ALA B CA 1
ATOM 1719 C C . ALA B 1 78 ? 3.547 -10.523 6.297 1 97.94 78 ALA B C 1
ATOM 1721 O O . ALA B 1 78 ? 2.92 -9.742 5.57 1 97.94 78 ALA B O 1
ATOM 1722 N N . ASP B 1 79 ? 3.859 -10.234 7.516 1 97.44 79 ASP B N 1
ATOM 1723 C CA . ASP B 1 79 ? 3.371 -9.023 8.156 1 97.44 79 ASP B CA 1
ATOM 1724 C C . ASP B 1 79 ? 4.105 -7.789 7.629 1 97.44 79 ASP B C 1
ATOM 1726 O O . ASP B 1 79 ? 5.266 -7.883 7.215 1 97.44 79 ASP B O 1
ATOM 1730 N N . VAL B 1 80 ? 3.391 -6.723 7.648 1 97.75 80 VAL B N 1
ATOM 1731 C CA . VAL B 1 80 ? 3.971 -5.434 7.281 1 97.75 80 VAL B CA 1
ATOM 1732 C C . VAL B 1 80 ? 4.367 -4.668 8.539 1 97.75 80 VAL B C 1
ATOM 1734 O O . VAL B 1 80 ? 3.697 -3.711 8.93 1 97.75 80 VAL B O 1
ATOM 1737 N N . ASP B 1 81 ? 5.496 -5.098 9.086 1 97.62 81 ASP B N 1
ATOM 1738 C CA . ASP B 1 81 ? 5.996 -4.473 10.305 1 97.62 81 ASP B CA 1
ATOM 1739 C C . ASP B 1 81 ? 7.098 -3.465 10 1 97.62 81 ASP B C 1
ATOM 1741 O O . ASP B 1 81 ? 7.379 -3.18 8.828 1 97.62 81 ASP B O 1
ATOM 1745 N N . GLU B 1 82 ? 7.633 -2.904 11.055 1 97.19 82 GLU B N 1
ATOM 1746 C CA . GLU B 1 82 ? 8.57 -1.793 10.906 1 97.19 82 GLU B CA 1
ATOM 1747 C C . GLU B 1 82 ? 9.797 -2.209 10.102 1 97.19 82 GLU B C 1
ATOM 1749 O O . GLU B 1 82 ? 10.203 -1.509 9.172 1 97.19 82 GLU B O 1
ATOM 1754 N N . PRO B 1 83 ? 10.414 -3.381 10.375 1 97.69 83 PRO B N 1
ATOM 1755 C CA . PRO B 1 83 ? 11.578 -3.775 9.578 1 97.69 83 PRO B CA 1
ATOM 1756 C C . PRO B 1 83 ? 11.25 -3.91 8.086 1 97.69 83 PRO B C 1
ATOM 1758 O O . PRO B 1 83 ? 12.047 -3.5 7.238 1 97.69 83 PRO B O 1
ATOM 1761 N N . VAL B 1 84 ? 10.078 -4.453 7.773 1 98.31 84 VAL B N 1
ATOM 1762 C CA . VAL B 1 84 ? 9.688 -4.629 6.379 1 98.31 84 VAL B CA 1
ATOM 1763 C C . VAL B 1 84 ? 9.484 -3.268 5.723 1 98.31 84 VAL B C 1
ATOM 1765 O O . VAL B 1 84 ? 9.93 -3.039 4.594 1 98.31 84 VAL B O 1
ATOM 1768 N N . VAL B 1 85 ? 8.875 -2.338 6.406 1 98.38 85 VAL B N 1
ATOM 1769 C CA . VAL B 1 85 ? 8.555 -1.028 5.852 1 98.38 85 VAL B CA 1
ATOM 1770 C C . VAL B 1 85 ? 9.836 -0.227 5.637 1 98.38 85 VAL B C 1
ATOM 1772 O O . VAL B 1 85 ? 9.984 0.454 4.617 1 98.38 85 VAL B O 1
ATOM 1775 N N . PHE B 1 86 ? 10.773 -0.325 6.555 1 98.5 86 PHE B N 1
ATOM 1776 C CA . PHE B 1 86 ? 12.039 0.39 6.402 1 98.5 86 PHE B CA 1
ATOM 1777 C C . PHE B 1 86 ? 12.852 -0.188 5.254 1 98.5 86 PHE B C 1
ATOM 1779 O O . PHE B 1 86 ? 13.414 0.558 4.449 1 98.5 86 PHE B O 1
ATOM 1786 N N . ARG B 1 87 ? 12.891 -1.499 5.195 1 98.69 87 ARG B N 1
ATOM 1787 C CA . ARG B 1 87 ? 13.594 -2.129 4.082 1 98.69 87 ARG B CA 1
ATOM 1788 C C . ARG B 1 87 ? 12.922 -1.788 2.754 1 98.69 87 ARG B C 1
ATOM 1790 O O . ARG B 1 87 ? 13.602 -1.506 1.766 1 98.69 87 ARG B O 1
ATOM 1797 N N . ALA B 1 88 ? 11.617 -1.807 2.732 1 98.88 88 ALA B N 1
ATOM 1798 C CA . ALA B 1 88 ? 10.867 -1.449 1.528 1 98.88 88 ALA B CA 1
ATOM 1799 C C . ALA B 1 88 ? 11.195 -0.027 1.082 1 98.88 88 ALA B C 1
ATOM 1801 O O . ALA B 1 88 ? 11.328 0.24 -0.115 1 98.88 88 ALA B O 1
ATOM 1802 N N . ALA B 1 89 ? 11.312 0.876 2.012 1 98.75 89 ALA B N 1
ATOM 1803 C CA . ALA B 1 89 ? 11.656 2.262 1.7 1 98.75 89 ALA B CA 1
ATOM 1804 C C . ALA B 1 89 ? 13.023 2.35 1.025 1 98.75 89 ALA B C 1
ATOM 1806 O O . ALA B 1 89 ? 13.188 3.08 0.046 1 98.75 89 ALA B O 1
ATOM 1807 N N . GLU B 1 90 ? 13.977 1.61 1.552 1 98.56 90 GLU B N 1
ATOM 1808 C CA . GLU B 1 90 ? 15.297 1.547 0.937 1 98.56 90 GLU B CA 1
ATOM 1809 C C . GLU B 1 90 ? 15.219 1.019 -0.493 1 98.56 90 GLU B C 1
ATOM 1811 O O . GLU B 1 90 ? 15.828 1.578 -1.403 1 98.56 90 GLU B O 1
ATOM 1816 N N . LEU B 1 91 ? 14.5 -0.013 -0.657 1 98.75 91 LEU B N 1
ATOM 1817 C CA . LEU B 1 91 ? 14.383 -0.657 -1.96 1 98.75 91 LEU B CA 1
ATOM 1818 C C . LEU B 1 91 ? 13.641 0.24 -2.943 1 98.75 91 LEU B C 1
ATOM 1820 O O . LEU B 1 91 ? 13.945 0.247 -4.137 1 98.75 91 LEU B O 1
ATOM 1824 N N . ALA B 1 92 ? 12.594 0.951 -2.453 1 98.62 92 ALA B N 1
ATOM 1825 C CA . ALA B 1 92 ? 11.875 1.894 -3.311 1 98.62 92 ALA B CA 1
ATOM 1826 C C . ALA B 1 92 ? 12.836 2.914 -3.92 1 98.62 92 ALA B C 1
ATOM 1828 O O . ALA B 1 92 ? 12.734 3.238 -5.105 1 98.62 92 ALA B O 1
ATOM 1829 N N . ASP B 1 93 ? 13.719 3.377 -3.121 1 97.88 93 ASP B N 1
ATOM 1830 C CA . ASP B 1 93 ? 14.688 4.367 -3.568 1 97.88 93 ASP B CA 1
ATOM 1831 C C . ASP B 1 93 ? 15.742 3.734 -4.477 1 97.88 93 ASP B C 1
ATOM 1833 O O . ASP B 1 93 ? 15.992 4.219 -5.582 1 97.88 93 ASP B O 1
ATOM 1837 N N . GLN B 1 94 ? 16.312 2.596 -4.094 1 97.75 94 GLN B N 1
ATOM 1838 C CA . GLN B 1 94 ? 17.453 1.958 -4.766 1 97.75 94 GLN B CA 1
ATOM 1839 C C . GLN B 1 94 ? 17.031 1.364 -6.105 1 97.75 94 GLN B C 1
ATOM 1841 O O . GLN B 1 94 ? 17.812 1.354 -7.062 1 97.75 94 GLN B O 1
ATOM 1846 N N . LEU B 1 95 ? 15.766 0.923 -6.164 1 98.19 95 LEU B N 1
ATOM 1847 C CA . LEU B 1 95 ? 15.367 0.12 -7.316 1 98.19 95 LEU B CA 1
ATOM 1848 C C . LEU B 1 95 ? 14.203 0.767 -8.055 1 98.19 95 LEU B C 1
ATOM 1850 O O . LEU B 1 95 ? 13.578 0.133 -8.906 1 98.19 95 LEU B O 1
ATOM 1854 N N . ALA B 1 96 ? 13.812 1.965 -7.672 1 97.19 96 ALA B N 1
ATOM 1855 C CA . ALA B 1 96 ? 12.789 2.756 -8.344 1 97.19 96 ALA B CA 1
ATOM 1856 C C . ALA B 1 96 ? 11.438 2.043 -8.32 1 97.19 96 ALA B C 1
ATOM 1858 O O . ALA B 1 96 ? 10.773 1.926 -9.352 1 97.19 96 ALA B O 1
ATOM 1859 N N . LEU B 1 97 ? 11.102 1.541 -7.18 1 98.44 97 LEU B N 1
ATOM 1860 C CA . LEU B 1 97 ? 9.836 0.846 -7.016 1 98.44 97 LEU B CA 1
ATOM 1861 C C . LEU B 1 97 ? 8.773 1.779 -6.441 1 98.44 97 LEU B C 1
ATOM 1863 O O . LEU B 1 97 ? 9.094 2.688 -5.668 1 98.44 97 LEU B O 1
ATOM 1867 N N . ARG B 1 98 ? 7.516 1.5 -6.754 1 97.38 98 ARG B N 1
ATOM 1868 C CA . ARG B 1 98 ? 6.402 2.117 -6.043 1 97.38 98 ARG B CA 1
ATOM 1869 C C . ARG B 1 98 ? 6.254 1.532 -4.641 1 97.38 98 ARG B C 1
ATOM 1871 O O . ARG B 1 98 ? 6.797 0.465 -4.348 1 97.38 98 ARG B O 1
ATOM 1878 N N . GLY B 1 99 ? 5.605 2.209 -3.783 1 97.5 99 GLY B N 1
ATOM 1879 C CA . GLY B 1 99 ? 5.488 1.843 -2.381 1 97.5 99 GLY B CA 1
ATOM 1880 C C . GLY B 1 99 ? 5.008 0.419 -2.174 1 97.5 99 GLY B C 1
ATOM 1881 O O . GLY B 1 99 ? 5.66 -0.37 -1.491 1 97.5 99 GLY B O 1
ATOM 1882 N N . TYR B 1 100 ? 3.922 0.045 -2.795 1 96.81 100 TYR B N 1
ATOM 1883 C CA . TYR B 1 100 ? 3.342 -1.277 -2.59 1 96.81 100 TYR B CA 1
ATOM 1884 C C . TYR B 1 100 ? 4.234 -2.361 -3.18 1 96.81 100 TYR B C 1
ATOM 1886 O O . TYR B 1 100 ? 4.383 -3.438 -2.596 1 96.81 100 TYR B O 1
ATOM 1894 N N . ASP B 1 101 ? 4.832 -2.07 -4.352 1 98.38 101 ASP B N 1
ATOM 1895 C CA . ASP B 1 101 ? 5.773 -3.012 -4.949 1 98.38 101 ASP B CA 1
ATOM 1896 C C . ASP B 1 101 ? 6.992 -3.215 -4.051 1 98.38 101 ASP B C 1
ATOM 1898 O O . ASP B 1 101 ? 7.492 -4.336 -3.918 1 98.38 101 ASP B O 1
ATOM 1902 N N . ALA B 1 102 ? 7.426 -2.129 -3.424 1 98.81 102 ALA B N 1
ATOM 1903 C CA . ALA B 1 102 ? 8.57 -2.191 -2.521 1 98.81 102 ALA B CA 1
ATOM 1904 C C . ALA B 1 102 ? 8.273 -3.066 -1.31 1 98.81 102 ALA B C 1
ATOM 1906 O O . ALA B 1 102 ? 9.148 -3.783 -0.819 1 98.81 102 ALA B O 1
ATOM 1907 N N . VAL B 1 103 ? 7.062 -3.016 -0.832 1 98.81 103 VAL B N 1
ATOM 1908 C CA . VAL B 1 103 ? 6.672 -3.846 0.303 1 98.81 103 VAL B CA 1
ATOM 1909 C C . VAL B 1 103 ? 6.688 -5.316 -0.103 1 98.81 103 VAL B C 1
ATOM 1911 O O . VAL B 1 103 ? 7.184 -6.168 0.64 1 98.81 103 VAL B O 1
ATOM 1914 N N . HIS B 1 104 ? 6.129 -5.629 -1.261 1 98.88 104 HIS B N 1
ATOM 1915 C CA . HIS B 1 104 ? 6.223 -6.996 -1.759 1 98.88 104 HIS B CA 1
ATOM 1916 C C . HIS B 1 104 ? 7.676 -7.434 -1.893 1 98.88 104 HIS B C 1
ATOM 1918 O O . HIS B 1 104 ? 8.023 -8.562 -1.536 1 98.88 104 HIS B O 1
ATOM 1924 N N . CYS B 1 105 ? 8.453 -6.566 -2.385 1 98.81 105 CYS B N 1
ATOM 1925 C CA . CYS B 1 105 ? 9.867 -6.879 -2.586 1 98.81 105 CYS B CA 1
ATOM 1926 C C . CYS B 1 105 ? 10.547 -7.188 -1.261 1 98.81 105 CYS B C 1
ATOM 1928 O O . CYS B 1 105 ? 11.195 -8.227 -1.117 1 98.81 105 CYS B O 1
ATOM 1930 N N . ALA B 1 106 ? 10.406 -6.336 -0.324 1 98.81 106 ALA B N 1
ATOM 1931 C CA . ALA B 1 106 ? 11.016 -6.5 0.993 1 98.81 106 ALA B CA 1
ATOM 1932 C C . ALA B 1 106 ? 10.469 -7.738 1.699 1 98.81 106 ALA B C 1
ATOM 1934 O O . ALA B 1 106 ? 11.211 -8.445 2.393 1 98.81 106 ALA B O 1
ATOM 1935 N N . SER B 1 107 ? 9.164 -7.977 1.589 1 98.75 107 SER B N 1
ATOM 1936 C CA . SER B 1 107 ? 8.539 -9.133 2.223 1 98.75 107 SER B CA 1
ATOM 1937 C C . SER B 1 107 ? 9.125 -10.438 1.7 1 98.75 107 SER B C 1
ATOM 1939 O O . SER B 1 107 ? 9.422 -11.344 2.479 1 98.75 107 SER B O 1
ATOM 1941 N N . ALA B 1 108 ? 9.258 -10.523 0.381 1 98.62 108 ALA B N 1
ATOM 1942 C CA . ALA B 1 108 ? 9.867 -11.711 -0.206 1 98.62 108 ALA B CA 1
ATOM 1943 C C . ALA B 1 108 ? 11.312 -11.883 0.264 1 98.62 108 ALA B C 1
ATOM 1945 O O . ALA B 1 108 ? 11.734 -12.984 0.616 1 98.62 108 ALA B O 1
ATOM 1946 N N . GLU B 1 109 ? 12.062 -10.812 0.264 1 98 109 GLU B N 1
ATOM 1947 C CA . GLU B 1 109 ? 13.461 -10.844 0.673 1 98 109 GLU B CA 1
ATOM 1948 C C . GLU B 1 109 ? 13.609 -11.359 2.1 1 98 109 GLU B C 1
ATOM 1950 O O . GLU B 1 109 ? 14.555 -12.094 2.404 1 98 109 GLU B O 1
ATOM 1955 N N . GLN B 1 110 ? 12.75 -10.984 2.945 1 96.62 110 GLN B N 1
ATOM 1956 C CA . GLN B 1 110 ? 12.828 -11.297 4.367 1 96.62 110 GLN B CA 1
ATOM 1957 C C . GLN B 1 110 ? 12.672 -12.797 4.605 1 96.62 110 GLN B C 1
ATOM 1959 O O . GLN B 1 110 ? 13.039 -13.305 5.672 1 96.62 110 GLN B O 1
ATOM 1964 N N . LEU B 1 111 ? 12.07 -13.547 3.73 1 95.31 111 LEU B N 1
ATOM 1965 C CA . LEU B 1 111 ? 11.828 -14.969 3.91 1 95.31 111 LEU B CA 1
ATOM 1966 C C . LEU B 1 111 ? 13.133 -15.75 3.922 1 95.31 111 LEU B C 1
ATOM 1968 O O . LEU B 1 111 ? 13.203 -16.844 4.473 1 95.31 111 LEU B O 1
ATOM 1972 N N . GLU B 1 112 ? 14.195 -15.211 3.426 1 90 112 GLU B N 1
ATOM 1973 C CA . GLU B 1 112 ? 15.531 -15.797 3.418 1 90 112 GLU B CA 1
ATOM 1974 C C . GLU B 1 112 ? 15.477 -17.297 3.156 1 90 112 GLU B C 1
ATOM 1976 O O . GLU B 1 112 ? 16.062 -18.094 3.896 1 90 112 GLU B O 1
ATOM 1981 N N . ASP B 1 113 ? 14.766 -17.703 2.143 1 90 113 ASP B N 1
ATOM 1982 C CA . ASP B 1 113 ? 14.641 -19.094 1.755 1 90 113 ASP B CA 1
ATOM 1983 C C . ASP B 1 113 ? 15.273 -19.344 0.386 1 90 113 ASP B C 1
ATOM 1985 O O . ASP B 1 113 ? 14.945 -18.672 -0.587 1 90 113 ASP B O 1
ATOM 1989 N N . THR B 1 114 ? 16.125 -20.297 0.364 1 90.44 114 THR B N 1
ATOM 1990 C CA . THR B 1 114 ? 16.875 -20.594 -0.858 1 90.44 114 THR B CA 1
ATOM 1991 C C . THR B 1 114 ? 15.961 -21.234 -1.897 1 90.44 114 THR B C 1
ATOM 1993 O O . THR B 1 114 ? 16.281 -21.25 -3.09 1 90.44 114 THR B O 1
ATOM 1996 N N . ASP B 1 115 ? 14.867 -21.719 -1.476 1 96.06 115 ASP B N 1
ATOM 1997 C CA . ASP B 1 115 ? 13.938 -22.359 -2.387 1 96.06 115 ASP B CA 1
ATOM 1998 C C . ASP B 1 115 ? 12.781 -21.422 -2.75 1 96.06 115 ASP B C 1
ATOM 2000 O O . ASP B 1 115 ? 11.75 -21.875 -3.248 1 96.06 115 ASP B O 1
ATOM 2004 N N . LEU B 1 116 ? 13.031 -20.156 -2.492 1 98 116 LEU B N 1
ATOM 2005 C CA . LEU B 1 116 ? 11.992 -19.172 -2.76 1 98 116 LEU B CA 1
ATOM 2006 C C . LEU B 1 116 ? 11.953 -18.812 -4.238 1 98 116 LEU B C 1
ATOM 2008 O O . LEU B 1 116 ? 13 -18.578 -4.852 1 98 116 LEU B O 1
ATOM 2012 N N . VAL B 1 117 ? 10.766 -18.797 -4.82 1 98.44 117 VAL B N 1
ATOM 2013 C CA . VAL B 1 117 ? 10.492 -18.25 -6.145 1 98.44 117 VAL B CA 1
ATOM 2014 C C . VAL B 1 117 ? 9.383 -17.203 -6.055 1 98.44 117 VAL B C 1
ATOM 2016 O O . VAL B 1 117 ? 8.305 -17.469 -5.52 1 98.44 117 VAL B O 1
ATOM 2019 N N . ALA B 1 118 ? 9.633 -16.031 -6.527 1 98.69 118 ALA B N 1
ATOM 2020 C CA . ALA B 1 118 ? 8.656 -14.938 -6.469 1 98.69 118 ALA B CA 1
ATOM 2021 C C . ALA B 1 118 ? 8.008 -14.711 -7.832 1 98.69 118 ALA B C 1
ATOM 2023 O O . ALA B 1 118 ? 8.703 -14.586 -8.844 1 98.69 118 ALA B O 1
ATOM 2024 N N . ALA B 1 119 ? 6.68 -14.672 -7.836 1 98.75 119 ALA B N 1
ATOM 2025 C CA . ALA B 1 119 ? 5.922 -14.586 -9.078 1 98.75 119 ALA B CA 1
ATOM 2026 C C . ALA B 1 119 ? 5.238 -13.227 -9.219 1 98.75 119 ALA B C 1
ATOM 2028 O O . ALA B 1 119 ? 4.633 -12.734 -8.266 1 98.75 119 ALA B O 1
ATOM 2029 N N . THR B 1 120 ? 5.352 -12.656 -10.344 1 98.75 120 THR B N 1
ATOM 2030 C CA . THR B 1 120 ? 4.711 -11.383 -10.672 1 98.75 120 THR B CA 1
ATOM 2031 C C . THR B 1 120 ? 4.633 -11.188 -12.18 1 98.75 120 THR B C 1
ATOM 2033 O O . THR B 1 120 ? 5.375 -11.828 -12.938 1 98.75 120 THR B O 1
ATOM 2036 N N . GLY B 1 121 ? 3.66 -10.406 -12.594 1 97.94 121 GLY B N 1
ATOM 2037 C CA . GLY B 1 121 ? 3.615 -9.961 -13.977 1 97.94 121 GLY B CA 1
ATOM 2038 C C . GLY B 1 121 ? 4.27 -8.609 -14.188 1 97.94 121 GLY B C 1
ATOM 2039 O O . GLY B 1 121 ? 4.332 -8.117 -15.312 1 97.94 121 GLY B O 1
ATOM 2040 N N . ASP B 1 122 ? 4.738 -7.977 -13.203 1 97.69 122 ASP B N 1
ATOM 2041 C CA . ASP B 1 122 ? 5.336 -6.645 -13.258 1 97.69 122 ASP B CA 1
ATOM 2042 C C . ASP B 1 122 ? 6.836 -6.727 -13.523 1 97.69 122 ASP B C 1
ATOM 2044 O O . ASP B 1 122 ? 7.594 -7.227 -12.688 1 97.69 122 ASP B O 1
ATOM 2048 N N . SER B 1 123 ? 7.309 -6.152 -14.602 1 97.5 123 SER B N 1
ATOM 2049 C CA . SER B 1 123 ? 8.688 -6.277 -15.047 1 97.5 123 SER B CA 1
ATOM 2050 C C . SER B 1 123 ? 9.648 -5.578 -14.086 1 97.5 123 SER B C 1
ATOM 2052 O O . SER B 1 123 ? 10.773 -6.035 -13.875 1 97.5 123 SER B O 1
ATOM 2054 N N . ARG B 1 124 ? 9.234 -4.48 -13.5 1 97.69 124 ARG B N 1
ATOM 2055 C CA . ARG B 1 124 ? 10.094 -3.756 -12.57 1 97.69 124 ARG B CA 1
ATOM 2056 C C . ARG B 1 124 ? 10.297 -4.555 -11.281 1 97.69 124 ARG B C 1
ATOM 2058 O O . ARG B 1 124 ? 11.406 -4.586 -10.734 1 97.69 124 ARG B O 1
ATOM 2065 N N . LEU B 1 125 ? 9.266 -5.168 -10.805 1 98.62 125 LEU B N 1
ATOM 2066 C CA . LEU B 1 125 ? 9.359 -5.98 -9.602 1 98.62 125 LEU B CA 1
ATOM 2067 C C . LEU B 1 125 ? 10.172 -7.246 -9.867 1 98.62 125 LEU B C 1
ATOM 2069 O O . LEU B 1 125 ? 10.93 -7.691 -9 1 98.62 125 LEU B O 1
ATOM 2073 N N . LEU B 1 126 ? 9.984 -7.84 -11.062 1 98.44 126 LEU B N 1
ATOM 2074 C CA . LEU B 1 126 ? 10.828 -8.961 -11.461 1 98.44 126 LEU B CA 1
ATOM 2075 C C . LEU B 1 126 ? 12.305 -8.594 -11.391 1 98.44 126 LEU B C 1
ATOM 2077 O O . LEU B 1 126 ? 13.102 -9.312 -10.797 1 98.44 126 LEU B O 1
ATOM 2081 N N . ALA B 1 127 ? 12.617 -7.473 -11.984 1 98.5 127 ALA B N 1
ATOM 2082 C CA . ALA B 1 127 ? 14.008 -7.012 -12.016 1 98.5 127 ALA B CA 1
ATOM 2083 C C . ALA B 1 127 ? 14.531 -6.746 -10.609 1 98.5 127 ALA B C 1
ATOM 2085 O O . ALA B 1 127 ? 15.688 -7.047 -10.305 1 98.5 127 ALA B O 1
ATOM 2086 N N . ALA B 1 128 ? 13.734 -6.191 -9.766 1 98.75 128 ALA B N 1
ATOM 2087 C CA . ALA B 1 128 ? 14.117 -5.91 -8.383 1 98.75 128 ALA B CA 1
ATOM 2088 C C . ALA B 1 128 ? 14.453 -7.195 -7.633 1 98.75 128 ALA B C 1
ATOM 2090 O O . ALA B 1 128 ? 15.523 -7.309 -7.027 1 98.75 128 ALA B O 1
ATOM 2091 N N . TRP B 1 129 ? 13.57 -8.172 -7.707 1 98.62 129 TRP B N 1
ATOM 2092 C CA . TRP B 1 129 ? 13.812 -9.438 -7.027 1 98.62 129 TRP B CA 1
ATOM 2093 C C . TRP B 1 129 ? 15.07 -10.117 -7.559 1 98.62 129 TRP B C 1
ATOM 2095 O O . TRP B 1 129 ? 15.867 -10.648 -6.785 1 98.62 129 TRP B O 1
ATOM 2105 N N . LYS B 1 130 ? 15.25 -10.078 -8.883 1 98.12 130 LYS B N 1
ATOM 2106 C CA . LYS B 1 130 ? 16.453 -10.656 -9.477 1 98.12 130 LYS B CA 1
ATOM 2107 C C . LYS B 1 130 ? 17.719 -9.984 -8.938 1 98.12 130 LYS B C 1
ATOM 2109 O O . LYS B 1 130 ? 18.703 -10.664 -8.641 1 98.12 130 LYS B O 1
ATOM 2114 N N . SER B 1 131 ? 17.688 -8.719 -8.844 1 98.25 131 SER B N 1
ATOM 2115 C CA . SER B 1 131 ? 18.844 -7.977 -8.344 1 98.25 131 SER B CA 1
ATOM 2116 C C . SER B 1 131 ? 19.141 -8.336 -6.891 1 98.25 131 SER B C 1
ATOM 2118 O O . SER B 1 131 ? 20.266 -8.141 -6.418 1 98.25 131 SER B O 1
ATOM 2120 N N . LEU B 1 132 ? 18.203 -8.852 -6.125 1 97.75 132 LEU B N 1
ATOM 2121 C CA . LEU B 1 132 ? 18.375 -9.25 -4.727 1 97.75 132 LEU B CA 1
ATOM 2122 C C . LEU B 1 132 ? 18.734 -10.727 -4.617 1 97.75 132 LEU B C 1
ATOM 2124 O O . LEU B 1 132 ? 18.844 -11.266 -3.514 1 97.75 132 LEU B O 1
ATOM 2128 N N . GLY B 1 133 ? 18.781 -11.367 -5.758 1 97.56 133 GLY B N 1
ATOM 2129 C CA . GLY B 1 133 ? 19.156 -12.773 -5.773 1 97.56 133 GLY B CA 1
ATOM 2130 C C . GLY B 1 133 ? 17.984 -13.711 -5.551 1 97.56 133 GLY B C 1
ATOM 2131 O O . GLY B 1 133 ? 18.172 -14.875 -5.199 1 97.56 133 GLY B O 1
ATOM 2132 N N . ILE B 1 134 ? 16.828 -13.242 -5.723 1 98 134 ILE B N 1
ATOM 2133 C CA . ILE B 1 134 ? 15.633 -14.062 -5.559 1 98 134 ILE B CA 1
ATOM 2134 C C . ILE B 1 134 ? 15.219 -14.648 -6.91 1 98 134 ILE B C 1
ATOM 2136 O O . ILE B 1 134 ? 15.133 -13.922 -7.902 1 98 134 ILE B O 1
ATOM 2140 N N . ALA B 1 135 ? 14.984 -15.969 -6.977 1 98.12 135 ALA B N 1
ATOM 2141 C CA . ALA B 1 135 ? 14.438 -16.578 -8.188 1 98.12 135 ALA B CA 1
ATOM 2142 C C . ALA B 1 135 ? 13.047 -16.031 -8.508 1 98.12 135 ALA B C 1
ATOM 2144 O O . ALA B 1 135 ? 12.266 -15.75 -7.598 1 98.12 135 ALA B O 1
ATOM 2145 N N . THR B 1 136 ? 12.828 -15.875 -9.805 1 98.25 136 THR B N 1
ATOM 2146 C CA . THR B 1 136 ? 11.57 -15.234 -10.172 1 98.25 136 THR B CA 1
ATOM 2147 C C . THR B 1 136 ? 10.805 -16.094 -11.18 1 98.25 136 THR B C 1
ATOM 2149 O O . THR B 1 136 ? 11.383 -16.969 -11.828 1 98.25 136 THR B O 1
ATOM 2152 N N . PHE B 1 137 ? 9.492 -15.922 -11.164 1 98.38 137 PHE B N 1
ATOM 2153 C CA . PHE B 1 137 ? 8.578 -16.484 -12.148 1 98.38 137 PHE B CA 1
ATOM 2154 C C . PHE B 1 137 ? 7.758 -15.375 -12.812 1 98.38 137 PHE B C 1
ATOM 2156 O O . PHE B 1 137 ? 6.934 -14.727 -12.164 1 98.38 137 PHE B O 1
ATOM 2163 N N . ASP B 1 138 ? 8.016 -15.141 -14.07 1 98.44 138 ASP B N 1
ATOM 2164 C CA . ASP B 1 138 ? 7.281 -14.141 -14.844 1 98.44 138 ASP B CA 1
ATOM 2165 C C . ASP B 1 138 ? 5.945 -14.695 -15.328 1 98.44 138 ASP B C 1
ATOM 2167 O O . ASP B 1 138 ? 5.902 -15.492 -16.266 1 98.44 138 ASP B O 1
ATOM 2171 N N . THR B 1 139 ? 4.867 -14.219 -14.828 1 98.12 139 THR B N 1
ATOM 2172 C CA . THR B 1 139 ? 3.559 -14.789 -15.133 1 98.12 139 THR B CA 1
ATOM 2173 C C . THR B 1 139 ? 3.125 -14.43 -16.547 1 98.12 139 THR B C 1
ATOM 2175 O O . THR B 1 139 ? 2.199 -15.031 -17.094 1 98.12 139 THR B O 1
ATOM 2178 N N . ASN B 1 140 ? 3.723 -13.391 -17.172 1 95.88 140 ASN B N 1
ATOM 2179 C CA . ASN B 1 140 ? 3.383 -12.969 -18.531 1 95.88 140 ASN B CA 1
ATOM 2180 C C . ASN B 1 140 ? 4.238 -13.688 -19.562 1 95.88 140 ASN B C 1
ATOM 2182 O O . ASN B 1 140 ? 3.922 -13.664 -20.766 1 95.88 140 ASN B O 1
ATOM 2186 N N . ALA B 1 141 ? 5.379 -14.203 -19.172 1 90.31 141 ALA B N 1
ATOM 2187 C CA . ALA B 1 141 ? 6.277 -14.961 -20.047 1 90.31 141 ALA B CA 1
ATOM 2188 C C . ALA B 1 141 ? 6.891 -16.141 -19.297 1 90.31 141 ALA B C 1
ATOM 2190 O O . ALA B 1 141 ? 8.109 -16.203 -19.094 1 90.31 141 ALA B O 1
ATOM 2191 N N . PRO B 1 142 ? 6.02 -17.078 -19 1 83.38 142 PRO B N 1
ATOM 2192 C CA . PRO B 1 142 ? 6.531 -18.188 -18.203 1 83.38 142 PRO B CA 1
ATOM 2193 C C . PRO B 1 142 ? 7.527 -19.062 -18.969 1 83.38 142 PRO B C 1
ATOM 2195 O O . PRO B 1 142 ? 7.375 -19.25 -20.172 1 83.38 142 PRO B O 1
ATOM 2198 N N . ALA B 1 143 ? 8.703 -19.109 -18.344 1 70.44 143 ALA B N 1
ATOM 2199 C CA . ALA B 1 143 ? 9.68 -19.969 -19 1 70.44 143 ALA B CA 1
ATOM 2200 C C . ALA B 1 143 ? 9.117 -21.375 -19.219 1 70.44 143 ALA B C 1
ATOM 2202 O O . ALA B 1 143 ? 8.352 -21.875 -18.391 1 70.44 143 ALA B O 1
ATOM 2203 N N . ASP B 1 144 ? 9.242 -21.953 -20.516 1 55.28 144 ASP B N 1
ATOM 2204 C CA . ASP B 1 144 ? 8.875 -23.328 -20.844 1 55.28 144 ASP B CA 1
ATOM 2205 C C . ASP B 1 144 ? 9.594 -24.328 -19.938 1 55.28 144 ASP B C 1
ATOM 2207 O O . ASP B 1 144 ? 10.711 -24.078 -19.5 1 55.28 144 ASP B O 1
#

Solvent-accessible surface area (backbone atoms only — not comparable to full-atom values): 14787 Å² total; per-residue (Å²): 80,40,29,33,42,42,52,69,32,47,46,30,69,50,43,94,46,96,38,18,66,51,29,44,50,52,61,70,64,29,75,41,41,33,28,43,58,60,42,57,19,42,39,38,15,50,51,38,48,35,36,76,71,61,76,35,52,72,68,54,43,54,50,24,54,52,47,47,65,62,48,51,82,66,42,47,69,37,72,68,45,70,70,37,38,54,47,9,20,54,43,7,48,77,63,72,30,53,37,70,57,14,39,46,50,30,47,59,59,70,62,74,51,94,54,38,33,40,29,30,55,48,67,66,58,51,52,48,38,47,75,73,70,40,45,70,41,41,34,78,62,61,80,131,81,38,28,33,42,42,50,70,31,46,45,30,69,52,44,94,44,96,38,18,67,51,27,44,50,52,60,69,63,31,76,40,40,33,30,43,59,60,40,57,20,42,38,37,16,50,51,37,48,36,35,75,71,60,76,35,52,72,68,54,43,55,50,26,54,52,46,47,65,63,49,49,81,67,43,47,70,38,75,69,44,70,71,37,38,55,47,10,22,51,43,7,48,76,62,72,31,53,37,70,58,12,40,47,48,30,47,59,59,68,63,76,52,93,52,40,34,38,30,30,56,48,69,68,60,50,51,49,38,47,74,72,70,40,47,71,42,41,34,77,62,61,80,130

InterPro domains:
  IPR002716 PIN domain [PF01850] (4-125)
  IPR022907 VapC family [MF_00265] (3-136)
  IPR029060 PIN-like domain superfamily [SSF88723] (1-131)
  IPR051619 Type II TA system ribonuclease PINc/VapC [PTHR35901] (5-136)

Radius of gyration: 19.11 Å; Cα contacts (8 Å, |Δi|>4): 510; chains: 2; bounding box: 43×56×40 Å

Nearest PDB structures (foldseek):
  2fe1-assembly1_A-2  TM=8.394E-01  e=3.787E-08  Pyrobaculum aerophilum str. IM2
  2h1o-assembly1_A  TM=7.182E-01  e=1.568E-05  Neisseria gonorrhoeae
  2h1c-assembly1_A  TM=7.061E-01  e=1.167E-05  Neisseria gonorrhoeae
  5k8j-assembly1_B  TM=7.921E-01  e=1.242E-03  Caulobacter vibrioides CB15
  7vwo-assembly3_I  TM=7.016E-01  e=4.548E-04  Mycobacterium tuberculosis H37Rv

pLDDT: mean 97.28, std 4.61, range [55.09, 98.88]